Protein AF-A0A972Q9E0-F1 (afdb_monomer_lite)

pLDDT: mean 90.29, std 7.74, range [52.28, 98.62]

Foldseek 3Di:
DALCVQVVQQLLLLVVCVVVVVDDLLDDPLLSRQSSHPLQKQFAFQCQCCCVPNVHNNCVVLQVVDPHPVVSQVVLVVLVHHPVRRRHGLPAFDRMWGAWDQDPVAIGHGAGEHEFEEQALFTDWPQQDQQDQWDFLLRRCLSSVHNPPVSSNCSSNVPDPDVPRRRRDIHGYWYFTWHNSVDQQLIFTETATSVLRCLDQPLLVQLVVVLVVVVVVCVVPVNDDDPVVSVVSSVVSSVVRDVSVQQDFADDPPDPGTDGDDDMDTQDLLSRCSHPLPVVRGRQKYKYKADPVSCVVCVVVCVVSPPQWDWDWDQRPSHGIIIITMHHD

Radius of gyration: 21.57 Å; chains: 1; bounding box: 54×39×64 Å

Structure (mmCIF, N/CA/C/O backbone):
data_AF-A0A972Q9E0-F1
#
_entry.id   AF-A0A972Q9E0-F1
#
loop_
_atom_site.group_PDB
_atom_site.id
_atom_site.type_symbol
_atom_site.label_atom_id
_atom_site.label_alt_id
_atom_site.label_comp_id
_atom_site.label_asym_id
_atom_site.label_entity_id
_atom_site.label_seq_id
_atom_site.pdbx_PDB_ins_code
_atom_site.Cartn_x
_atom_site.Cartn_y
_atom_site.Cartn_z
_atom_site.occupancy
_atom_site.B_iso_or_equiv
_atom_site.auth_seq_id
_atom_site.auth_comp_id
_atom_site.auth_asym_id
_atom_site.auth_atom_id
_atom_site.pdbx_PDB_model_num
ATOM 1 N N . MET A 1 1 ? 6.037 18.703 -10.612 1.00 57.12 1 MET A N 1
ATOM 2 C CA . MET A 1 1 ? 5.614 17.317 -10.907 1.00 57.12 1 MET A CA 1
ATOM 3 C C . MET A 1 1 ? 4.949 16.806 -9.641 1.00 57.12 1 MET A C 1
ATOM 5 O O . MET A 1 1 ? 5.460 17.124 -8.577 1.00 57.12 1 MET A O 1
ATOM 9 N N . SER A 1 2 ? 3.783 16.169 -9.741 1.00 69.94 2 SER A N 1
ATOM 10 C CA . SER A 1 2 ? 2.993 15.768 -8.567 1.00 69.94 2 SER A CA 1
ATOM 11 C C . SER A 1 2 ? 3.654 14.615 -7.806 1.00 69.94 2 SER A C 1
ATOM 13 O O . SER A 1 2 ? 4.201 13.714 -8.446 1.00 69.94 2 SER A O 1
ATOM 15 N N . ASP A 1 3 ? 3.524 14.584 -6.476 1.00 79.69 3 ASP A N 1
ATOM 16 C CA . ASP A 1 3 ? 3.983 13.465 -5.633 1.00 79.69 3 ASP A CA 1
ATOM 17 C C . ASP A 1 3 ? 3.273 12.138 -5.938 1.00 79.69 3 ASP A C 1
ATOM 19 O O . ASP A 1 3 ? 3.742 11.090 -5.514 1.00 79.69 3 ASP A O 1
ATOM 23 N N . ILE A 1 4 ? 2.164 12.177 -6.684 1.00 88.62 4 ILE A N 1
ATOM 24 C CA . ILE A 1 4 ? 1.379 10.999 -7.091 1.00 88.62 4 ILE A CA 1
ATOM 25 C C . ILE A 1 4 ? 1.477 10.701 -8.594 1.00 88.62 4 ILE A C 1
ATOM 27 O O . ILE A 1 4 ? 0.680 9.940 -9.136 1.00 88.62 4 ILE A O 1
ATOM 31 N N . SER A 1 5 ? 2.422 11.325 -9.301 1.00 89.56 5 SER A N 1
ATOM 32 C CA . SER A 1 5 ? 2.591 11.087 -10.743 1.00 89.56 5 SER A CA 1
ATOM 33 C C . SER A 1 5 ? 3.049 9.656 -11.046 1.00 89.56 5 SER A C 1
ATOM 35 O O . SER A 1 5 ? 2.553 9.041 -11.983 1.00 89.56 5 SER A O 1
ATOM 37 N N . ASP A 1 6 ? 3.926 9.082 -10.219 1.00 92.50 6 ASP A N 1
ATOM 38 C CA . ASP A 1 6 ? 4.419 7.708 -10.369 1.00 92.50 6 ASP A CA 1
ATOM 39 C C . ASP A 1 6 ? 3.302 6.658 -10.259 1.00 92.50 6 ASP A C 1
ATOM 41 O O . ASP A 1 6 ? 3.223 5.725 -11.063 1.00 92.50 6 ASP A O 1
ATOM 45 N N . ILE A 1 7 ? 2.394 6.848 -9.306 1.00 94.19 7 ILE A N 1
ATOM 46 C CA . ILE A 1 7 ? 1.265 5.956 -9.090 1.00 94.19 7 ILE A CA 1
ATOM 47 C C . ILE A 1 7 ? 0.169 6.157 -10.146 1.00 94.19 7 ILE A C 1
ATOM 49 O O . ILE A 1 7 ? -0.481 5.194 -10.557 1.00 94.19 7 ILE A O 1
ATOM 53 N N . PHE A 1 8 ? -0.014 7.389 -10.633 1.00 93.44 8 PHE A N 1
ATOM 54 C CA . PHE A 1 8 ? -0.931 7.666 -11.735 1.00 93.44 8 PHE A CA 1
ATOM 55 C C . PHE A 1 8 ? -0.431 7.047 -13.049 1.00 93.44 8 PHE A C 1
ATOM 57 O O . PHE A 1 8 ? -1.214 6.411 -13.755 1.00 93.44 8 PHE A O 1
ATOM 64 N N . GLU A 1 9 ? 0.872 7.148 -13.340 1.00 92.56 9 GLU A N 1
ATOM 65 C CA . GLU A 1 9 ? 1.517 6.448 -14.461 1.00 92.56 9 GLU A CA 1
ATOM 66 C C . GLU A 1 9 ? 1.263 4.933 -14.379 1.00 92.56 9 GLU A C 1
ATOM 68 O O . GLU A 1 9 ? 0.886 4.325 -15.384 1.00 92.56 9 GLU A O 1
ATOM 73 N N . LEU A 1 10 ? 1.400 4.328 -13.188 1.00 95.25 10 LEU A N 1
ATOM 74 C CA . LEU A 1 10 ? 1.073 2.912 -12.983 1.00 95.25 10 LEU A CA 1
ATOM 75 C C . LEU A 1 10 ? -0.396 2.621 -13.321 1.00 95.25 10 LEU A C 1
ATOM 77 O O . LEU A 1 10 ? -0.679 1.677 -14.058 1.00 95.25 10 LEU A O 1
ATOM 81 N N . PHE A 1 11 ? -1.332 3.411 -12.789 1.00 95.50 11 PHE A N 1
ATOM 82 C CA . PHE A 1 11 ? -2.759 3.220 -13.046 1.00 95.50 11 PHE A CA 1
ATOM 83 C C . PHE A 1 11 ? -3.076 3.272 -14.545 1.00 95.50 11 PHE A C 1
ATOM 85 O O . PHE A 1 11 ? -3.721 2.363 -15.066 1.00 95.50 11 PHE A O 1
ATOM 92 N N . VAL A 1 12 ? -2.568 4.280 -15.258 1.00 93.31 12 VAL A N 1
ATOM 93 C CA . VAL A 1 12 ? -2.733 4.401 -16.715 1.00 93.31 12 VAL A CA 1
ATOM 94 C C . VAL A 1 12 ? -2.127 3.197 -17.443 1.00 93.31 12 VAL A C 1
ATOM 96 O O . VAL A 1 12 ? -2.760 2.645 -18.344 1.00 93.31 12 VAL A O 1
ATOM 99 N N . GLY A 1 13 ? -0.940 2.741 -17.031 1.00 94.19 13 GLY A N 1
ATOM 100 C CA . GLY A 1 13 ? -0.310 1.532 -17.566 1.00 94.19 13 GLY A CA 1
ATOM 101 C C . GLY A 1 13 ? -1.196 0.292 -17.413 1.00 94.19 13 GLY A C 1
ATOM 102 O O . GLY A 1 13 ? -1.399 -0.441 -18.378 1.00 94.19 13 GLY A O 1
ATOM 103 N N . ILE A 1 14 ? -1.804 0.102 -16.238 1.00 95.75 14 ILE A N 1
ATOM 104 C CA . ILE A 1 14 ? -2.736 -1.004 -15.975 1.00 95.75 14 ILE A CA 1
ATOM 105 C C . ILE A 1 14 ? -3.935 -0.929 -16.929 1.00 95.75 14 ILE A C 1
ATOM 107 O O . ILE A 1 14 ? -4.261 -1.922 -17.578 1.00 95.75 14 ILE A O 1
ATOM 111 N N . ILE A 1 15 ? -4.570 0.238 -17.067 1.00 95.00 15 ILE A N 1
ATOM 112 C CA . ILE A 1 15 ? -5.714 0.414 -17.979 1.00 95.00 15 ILE A CA 1
ATOM 113 C C . ILE A 1 15 ? -5.327 0.114 -19.431 1.00 95.00 15 ILE A C 1
ATOM 115 O O . ILE A 1 15 ? -6.060 -0.572 -20.144 1.00 95.00 15 ILE A O 1
ATOM 119 N N . ASN A 1 16 ? -4.156 0.567 -19.871 1.00 93.25 16 ASN A N 1
ATOM 120 C CA . ASN A 1 16 ? -3.673 0.292 -21.220 1.00 93.25 16 ASN A CA 1
ATOM 121 C C . ASN A 1 16 ? -3.448 -1.208 -21.460 1.00 93.25 16 ASN A C 1
ATOM 123 O O . ASN A 1 16 ? -3.796 -1.715 -22.526 1.00 93.25 16 ASN A O 1
ATOM 127 N N . ASN A 1 17 ? -2.931 -1.936 -20.470 1.00 94.94 17 ASN A N 1
ATOM 128 C CA . ASN A 1 17 ? -2.751 -3.385 -20.571 1.00 94.94 17 ASN A CA 1
ATOM 129 C C . ASN A 1 17 ? -4.101 -4.122 -20.626 1.00 94.94 17 ASN A C 1
ATOM 131 O O . ASN A 1 17 ? -4.221 -5.118 -21.341 1.00 94.94 17 ASN A O 1
ATOM 135 N N . PHE A 1 18 ? -5.133 -3.623 -19.932 1.00 94.44 18 PHE A N 1
ATOM 136 C CA . PHE A 1 18 ? -6.505 -4.124 -20.083 1.00 94.44 18 PHE A CA 1
ATOM 137 C C . PHE A 1 18 ? -7.049 -3.885 -21.494 1.00 94.44 18 PHE A C 1
ATOM 139 O O . PHE A 1 18 ? -7.596 -4.805 -22.098 1.00 94.44 18 PHE A O 1
ATOM 146 N N . HIS A 1 19 ? -6.854 -2.688 -22.054 1.00 92.50 19 HIS A N 1
ATOM 147 C CA . HIS A 1 19 ? -7.263 -2.379 -23.427 1.00 92.50 19 HIS A CA 1
ATOM 148 C C . HIS A 1 19 ? -6.586 -3.276 -24.470 1.00 92.50 19 HIS A C 1
ATOM 150 O O . HIS A 1 19 ? -7.215 -3.638 -25.462 1.00 92.50 19 HIS A O 1
ATOM 156 N N . ARG A 1 20 ? -5.324 -3.656 -24.242 1.00 94.25 20 ARG A N 1
ATOM 157 C CA . ARG A 1 20 ? -4.577 -4.585 -25.106 1.00 94.25 20 ARG A CA 1
ATOM 158 C C . ARG A 1 20 ? -4.844 -6.065 -24.808 1.00 94.25 20 ARG A C 1
ATOM 160 O O . ARG A 1 20 ? -4.245 -6.916 -25.453 1.00 94.25 20 ARG A O 1
ATOM 167 N N . ALA A 1 21 ? -5.725 -6.375 -23.853 1.00 95.25 21 ALA A N 1
ATOM 168 C CA . ALA A 1 21 ? -6.022 -7.733 -23.392 1.00 95.25 21 ALA A CA 1
ATOM 169 C C . ALA A 1 21 ? -4.790 -8.524 -22.893 1.00 95.25 21 ALA A C 1
ATOM 171 O O . ALA A 1 21 ? -4.785 -9.753 -22.889 1.00 95.25 21 ALA A O 1
ATOM 172 N N . GLU A 1 22 ? -3.747 -7.832 -22.424 1.00 95.62 22 GLU A N 1
ATOM 173 C CA . GLU A 1 22 ? -2.553 -8.450 -21.821 1.00 95.62 22 GLU A CA 1
ATOM 174 C C . GLU A 1 22 ? -2.826 -8.929 -20.383 1.00 95.62 22 GLU A C 1
ATOM 176 O O . GLU A 1 22 ? -2.185 -9.858 -19.867 1.00 95.62 22 GLU A O 1
ATOM 181 N N . ILE A 1 23 ? -3.806 -8.289 -19.738 1.00 96.50 23 ILE A N 1
ATOM 182 C CA . ILE A 1 23 ? -4.323 -8.612 -18.410 1.00 96.50 23 ILE A CA 1
ATOM 183 C C . ILE A 1 23 ? -5.856 -8.596 -18.401 1.00 96.50 23 ILE A C 1
ATOM 185 O O . ILE A 1 23 ? -6.514 -8.003 -19.254 1.00 96.50 23 ILE A O 1
ATOM 189 N N . SER A 1 24 ? -6.413 -9.250 -17.392 1.00 96.69 24 SER A N 1
ATOM 190 C CA . SER A 1 24 ? -7.843 -9.478 -17.168 1.00 96.69 24 SER A CA 1
ATOM 191 C C . SER A 1 24 ? -8.155 -9.385 -15.670 1.00 96.69 24 SER A C 1
ATOM 193 O O . SER A 1 24 ? -7.244 -9.412 -14.847 1.00 96.69 24 SER A O 1
ATOM 195 N N . LEU A 1 25 ? -9.427 -9.250 -15.279 1.00 96.88 25 LEU A N 1
ATOM 196 C CA . LEU A 1 25 ? -9.811 -9.026 -13.871 1.00 96.88 25 LEU A CA 1
ATOM 197 C C . LEU A 1 25 ? -9.382 -10.164 -12.917 1.00 96.88 25 LEU A C 1
ATOM 199 O O . LEU A 1 25 ? -9.203 -9.933 -11.718 1.00 96.88 25 LEU A O 1
ATOM 203 N N . ASP A 1 26 ? -9.195 -11.373 -13.442 1.00 95.94 26 ASP A N 1
ATOM 204 C CA . ASP A 1 26 ? -8.680 -12.567 -12.761 1.00 95.94 26 ASP A CA 1
ATOM 205 C C . ASP A 1 26 ? -7.148 -12.686 -12.778 1.00 95.94 26 ASP A C 1
ATOM 207 O O . ASP A 1 26 ? -6.602 -13.493 -12.025 1.00 95.94 26 ASP A O 1
ATOM 211 N N . SER A 1 27 ? -6.434 -11.868 -13.559 1.00 96.62 27 SER A N 1
ATOM 212 C CA . SER A 1 27 ? -4.965 -11.877 -13.571 1.00 96.62 27 SER A CA 1
ATOM 213 C C . SER A 1 27 ? -4.393 -11.645 -12.158 1.00 96.62 27 SER A C 1
ATOM 215 O O . SER A 1 27 ? -4.998 -10.920 -11.364 1.00 96.62 27 SER A O 1
ATOM 217 N N . PRO A 1 28 ? -3.243 -12.239 -11.791 1.00 96.19 28 PRO A N 1
ATOM 218 C CA . PRO A 1 28 ? -2.578 -11.926 -10.524 1.00 96.19 28 PRO A CA 1
ATOM 219 C C . PRO A 1 28 ? -2.273 -10.428 -10.402 1.00 96.19 28 PRO A C 1
ATOM 221 O O . PRO A 1 28 ? -1.937 -9.793 -11.405 1.00 96.19 28 PRO A O 1
ATOM 224 N N . LEU A 1 29 ? -2.370 -9.860 -9.194 1.00 96.62 29 LEU A N 1
ATOM 225 C CA . LEU A 1 29 ? -2.115 -8.425 -8.988 1.00 96.62 29 LEU A CA 1
ATOM 226 C C . LEU A 1 29 ? -0.673 -8.057 -9.350 1.00 96.62 29 LEU A C 1
ATOM 228 O O . LEU A 1 29 ? -0.432 -7.011 -9.948 1.00 96.62 29 LEU A O 1
ATOM 232 N N . GLU A 1 30 ? 0.266 -8.961 -9.081 1.00 95.25 30 GLU A N 1
ATOM 233 C CA . GLU A 1 30 ? 1.669 -8.844 -9.460 1.00 95.25 30 GLU A CA 1
ATOM 234 C C . GLU A 1 30 ? 1.809 -8.705 -10.975 1.00 95.25 30 GLU A C 1
ATOM 236 O O . GLU A 1 30 ? 2.493 -7.802 -11.445 1.00 95.25 30 GLU A O 1
ATOM 241 N N . LYS A 1 31 ? 1.110 -9.542 -11.755 1.00 95.44 31 LYS A N 1
ATOM 242 C CA . LYS A 1 31 ? 1.129 -9.458 -13.222 1.00 95.44 31 LYS A CA 1
ATOM 243 C C . LYS A 1 31 ? 0.598 -8.103 -13.700 1.00 95.44 31 LYS A C 1
ATOM 245 O O . LYS A 1 31 ? 1.185 -7.510 -14.602 1.00 95.44 31 LYS A O 1
ATOM 250 N N . MET A 1 32 ? -0.486 -7.609 -13.093 1.00 96.56 32 MET A N 1
ATOM 251 C CA . MET A 1 32 ? -1.063 -6.304 -13.437 1.00 96.56 32 MET A CA 1
ATOM 252 C C . MET A 1 32 ? -0.064 -5.171 -13.203 1.00 96.56 32 MET A C 1
ATOM 254 O O . MET A 1 32 ? 0.123 -4.337 -14.084 1.00 96.56 32 MET A O 1
ATOM 258 N N . ILE A 1 33 ? 0.596 -5.158 -12.043 1.00 95.75 33 ILE A N 1
ATOM 259 C CA . ILE A 1 33 ? 1.521 -4.082 -11.687 1.00 95.75 33 ILE A CA 1
ATOM 260 C C . ILE A 1 33 ? 2.830 -4.185 -12.472 1.00 95.75 33 ILE A C 1
ATOM 262 O O . ILE A 1 33 ? 3.265 -3.198 -13.066 1.00 95.75 33 ILE A O 1
ATOM 266 N N . LEU A 1 34 ? 3.461 -5.361 -12.502 1.00 94.12 34 LEU A N 1
ATOM 267 C CA . LEU A 1 34 ? 4.761 -5.550 -13.148 1.00 94.12 34 LEU A CA 1
ATOM 268 C C . LEU A 1 34 ? 4.677 -5.303 -14.657 1.00 94.12 34 LEU A C 1
ATOM 270 O O . LEU A 1 34 ? 5.549 -4.634 -15.204 1.00 94.12 34 LEU A O 1
ATOM 274 N N . GLY A 1 35 ? 3.601 -5.753 -15.313 1.00 92.25 35 GLY A N 1
ATOM 275 C CA . GLY A 1 35 ? 3.381 -5.501 -16.739 1.00 92.25 35 GLY A CA 1
ATOM 276 C C . GLY A 1 35 ? 3.082 -4.035 -17.074 1.00 92.25 35 GLY A C 1
ATOM 277 O O . GLY A 1 35 ? 3.258 -3.620 -18.215 1.00 92.25 35 GLY A O 1
ATOM 278 N N . ALA A 1 36 ? 2.613 -3.243 -16.108 1.00 92.88 36 ALA A N 1
ATOM 279 C CA . ALA A 1 36 ? 2.321 -1.819 -16.285 1.00 92.88 36 ALA A CA 1
ATOM 280 C C . ALA A 1 36 ? 3.492 -0.903 -15.886 1.00 92.88 36 ALA A C 1
ATOM 282 O O . ALA A 1 36 ? 3.485 0.291 -16.186 1.00 92.88 36 ALA A O 1
ATOM 283 N N . SER A 1 37 ? 4.496 -1.441 -15.194 1.00 85.94 37 SER A N 1
ATOM 284 C CA . SER A 1 37 ? 5.578 -0.655 -14.608 1.00 85.94 37 SER A CA 1
ATOM 285 C C . SER A 1 37 ? 6.675 -0.338 -15.626 1.00 85.94 37 SER A C 1
ATOM 287 O O . SER A 1 37 ? 7.241 -1.225 -16.257 1.00 85.94 37 SER A O 1
ATOM 289 N N . THR A 1 38 ? 7.063 0.933 -15.734 1.00 73.00 38 THR A N 1
ATOM 290 C CA . THR A 1 38 ? 8.058 1.426 -16.712 1.00 73.00 38 THR A CA 1
ATOM 291 C C . THR A 1 38 ? 9.520 1.286 -16.249 1.00 73.00 38 THR A C 1
ATOM 293 O O . THR A 1 38 ? 10.369 2.103 -16.595 1.00 73.00 38 THR A O 1
ATOM 296 N N . GLY A 1 39 ? 9.834 0.287 -15.415 1.00 69.56 39 GLY A N 1
ATOM 297 C CA . GLY A 1 39 ? 11.182 0.102 -14.843 1.00 69.56 39 GLY A CA 1
ATOM 298 C C . GLY A 1 39 ? 11.556 1.094 -13.729 1.00 69.56 39 GLY A C 1
ATOM 299 O O . GLY A 1 39 ? 12.694 1.120 -13.272 1.00 69.56 39 GLY A O 1
ATOM 300 N N . LYS A 1 40 ? 10.601 1.901 -13.253 1.00 83.25 40 LYS A N 1
ATOM 301 C CA . LYS A 1 40 ? 10.782 2.873 -12.156 1.00 83.25 40 LYS A CA 1
ATOM 302 C C . LYS A 1 40 ? 10.408 2.312 -10.776 1.00 83.25 40 LYS A C 1
ATOM 304 O O . LYS A 1 40 ? 10.110 3.085 -9.868 1.00 83.25 40 LYS A O 1
ATOM 309 N N . ILE A 1 41 ? 10.375 0.988 -10.633 1.00 92.38 41 ILE A N 1
ATOM 310 C CA . ILE A 1 41 ? 9.917 0.311 -9.416 1.00 92.38 41 ILE A CA 1
ATOM 311 C C . ILE A 1 41 ? 11.005 -0.570 -8.809 1.00 92.38 41 ILE A C 1
ATOM 313 O O . ILE A 1 41 ? 11.807 -1.187 -9.507 1.00 92.38 41 ILE A O 1
ATOM 317 N N . VAL A 1 42 ? 10.958 -0.675 -7.492 1.00 93.25 42 VAL A N 1
ATOM 318 C CA . VAL A 1 42 ? 11.707 -1.605 -6.662 1.00 93.25 42 VAL A CA 1
ATOM 319 C C . VAL A 1 42 ? 10.723 -2.657 -6.167 1.00 93.25 42 VAL A C 1
ATOM 321 O O . VAL A 1 42 ? 9.898 -2.371 -5.302 1.00 93.25 42 VAL A O 1
ATOM 324 N N . TYR A 1 43 ? 10.774 -3.863 -6.739 1.00 93.75 43 TYR A N 1
ATOM 325 C CA . TYR A 1 43 ? 9.864 -4.954 -6.378 1.00 93.75 43 TYR A CA 1
ATOM 326 C C . TYR A 1 43 ? 10.438 -5.797 -5.230 1.00 93.75 43 TYR A C 1
ATOM 328 O O . TYR A 1 43 ? 11.495 -6.428 -5.350 1.00 93.75 43 TYR A O 1
ATOM 336 N N . LEU A 1 44 ? 9.738 -5.804 -4.097 1.00 93.19 44 LEU A N 1
ATOM 337 C CA . LEU A 1 44 ? 10.232 -6.312 -2.819 1.00 93.19 44 LEU A CA 1
ATOM 338 C C . LEU A 1 44 ? 9.568 -7.608 -2.368 1.00 93.19 44 LEU A C 1
ATOM 340 O O . LEU A 1 44 ? 10.184 -8.313 -1.570 1.00 93.19 44 LEU A O 1
ATOM 344 N N . ASP A 1 45 ? 8.377 -7.943 -2.857 1.00 90.69 45 ASP A N 1
ATOM 345 C CA . ASP A 1 45 ? 7.660 -9.154 -2.447 1.00 90.69 45 ASP A CA 1
ATOM 346 C C . ASP A 1 45 ? 8.296 -10.435 -3.032 1.00 90.69 45 ASP A C 1
ATOM 348 O O . ASP A 1 45 ? 9.406 -10.817 -2.647 1.00 90.69 45 ASP A O 1
ATOM 352 N N . ASN A 1 46 ? 7.641 -11.129 -3.966 1.00 93.94 46 ASN A N 1
ATOM 353 C CA . ASN A 1 46 ? 8.063 -12.443 -4.434 1.00 93.94 46 ASN A CA 1
ATOM 354 C C . ASN A 1 46 ? 8.914 -12.362 -5.710 1.00 93.94 46 ASN A C 1
ATOM 356 O O . ASN A 1 46 ? 8.483 -12.741 -6.802 1.00 93.94 46 ASN A O 1
ATOM 360 N N . ARG A 1 47 ? 10.162 -11.888 -5.582 1.00 93.94 47 ARG A N 1
ATOM 361 C CA . ARG A 1 47 ? 11.095 -11.719 -6.722 1.00 93.94 47 ARG A CA 1
ATOM 362 C C . ARG A 1 47 ? 11.350 -13.012 -7.503 1.00 93.94 47 ARG A C 1
ATOM 364 O O . ARG A 1 47 ? 11.688 -12.963 -8.684 1.00 93.94 47 ARG A O 1
ATOM 371 N N . ARG A 1 48 ? 11.177 -14.169 -6.857 1.00 93.94 48 ARG A N 1
ATOM 372 C CA . ARG A 1 48 ? 11.265 -15.485 -7.502 1.00 93.94 48 ARG A CA 1
ATOM 373 C C . ARG A 1 48 ? 10.161 -15.682 -8.529 1.00 93.94 48 ARG A C 1
ATOM 375 O O . ARG A 1 48 ? 10.451 -16.008 -9.675 1.00 93.94 48 ARG A O 1
ATOM 382 N N . ASP A 1 49 ? 8.917 -15.465 -8.113 1.00 93.88 49 ASP A N 1
ATOM 383 C CA . ASP A 1 49 ? 7.756 -15.607 -8.987 1.00 93.88 49 ASP A CA 1
ATOM 384 C C . ASP A 1 49 ? 7.722 -14.498 -10.036 1.00 93.88 49 ASP A C 1
ATOM 386 O O . ASP A 1 49 ? 7.370 -14.774 -11.176 1.00 93.88 49 ASP A O 1
ATOM 390 N N . ALA A 1 50 ? 8.169 -13.284 -9.705 1.00 92.75 50 ALA A N 1
ATOM 391 C CA . ALA A 1 50 ? 8.326 -12.226 -10.700 1.00 92.75 50 ALA A CA 1
ATOM 392 C C . ALA A 1 50 ? 9.203 -12.666 -11.876 1.00 92.75 50 ALA A C 1
ATOM 394 O O . ALA A 1 50 ? 8.761 -12.589 -13.022 1.00 92.75 50 ALA A O 1
ATOM 395 N N . LYS A 1 51 ? 10.385 -13.229 -11.600 1.00 93.44 51 LYS A N 1
ATOM 396 C CA . LYS A 1 51 ? 11.268 -13.744 -12.650 1.00 93.44 51 LYS A CA 1
ATOM 397 C C . LYS A 1 51 ? 10.697 -14.982 -13.341 1.00 93.44 51 LYS A C 1
ATOM 399 O O . LYS A 1 51 ? 10.720 -15.056 -14.563 1.00 93.44 51 LYS A O 1
ATOM 404 N N . GLY A 1 52 ? 10.228 -15.959 -12.567 1.00 93.06 52 GLY A N 1
ATOM 405 C CA . GLY A 1 52 ? 9.860 -17.277 -13.090 1.00 93.06 52 GLY A CA 1
ATOM 406 C C . GLY A 1 52 ? 8.480 -17.355 -13.745 1.00 93.06 52 GLY A C 1
ATOM 407 O O . GLY A 1 52 ? 8.308 -18.117 -14.687 1.00 93.06 52 GLY A O 1
ATOM 408 N N . LYS A 1 53 ? 7.493 -16.600 -13.249 1.00 93.81 53 LYS A N 1
ATOM 409 C CA . LYS A 1 53 ? 6.089 -16.664 -13.698 1.00 93.81 53 LYS A CA 1
ATOM 410 C C . LYS A 1 53 ? 5.659 -15.460 -14.526 1.00 93.81 53 LYS A C 1
ATOM 412 O O . LYS A 1 53 ? 4.745 -15.591 -15.333 1.00 93.81 53 LYS A O 1
ATOM 417 N N . TYR A 1 54 ? 6.266 -14.298 -14.294 1.00 90.69 54 TYR A N 1
ATOM 418 C CA . TYR A 1 54 ? 5.861 -13.037 -14.928 1.00 90.69 54 TYR A CA 1
ATOM 419 C C . TYR A 1 54 ? 6.952 -12.438 -15.821 1.00 90.69 54 TYR A C 1
ATOM 421 O O . TYR A 1 54 ? 6.811 -11.301 -16.257 1.00 90.69 54 TYR A O 1
ATOM 429 N N . GLU A 1 55 ? 8.037 -13.185 -16.067 1.00 89.94 55 GLU A N 1
ATOM 430 C CA . GLU A 1 55 ? 9.172 -12.788 -16.917 1.00 89.94 55 GLU A CA 1
ATOM 431 C C . GLU A 1 55 ? 9.804 -11.435 -16.528 1.00 89.94 55 GLU A C 1
ATOM 433 O O . GLU A 1 55 ? 10.477 -10.768 -17.317 1.00 89.94 55 GLU A O 1
ATOM 438 N N . PHE A 1 56 ? 9.625 -11.038 -15.268 1.00 91.25 56 PHE A N 1
ATOM 439 C CA . PHE A 1 56 ? 10.136 -9.801 -14.705 1.00 91.25 56 PHE A CA 1
ATOM 440 C C . PHE A 1 56 ? 11.373 -10.090 -13.857 1.00 91.25 56 PHE A C 1
ATOM 442 O O . PHE A 1 56 ? 11.292 -10.421 -12.671 1.00 91.25 56 PHE A O 1
ATOM 449 N N . ASP A 1 57 ? 12.550 -9.965 -14.467 1.00 92.12 57 ASP A N 1
ATOM 450 C CA . ASP A 1 57 ? 13.813 -10.058 -13.740 1.00 92.12 57 ASP A CA 1
ATOM 451 C C . ASP A 1 57 ? 14.200 -8.694 -13.152 1.00 92.12 57 ASP A C 1
ATOM 453 O O . ASP A 1 57 ? 14.828 -7.864 -13.813 1.00 92.12 57 ASP A O 1
ATOM 457 N N . PHE A 1 58 ? 13.830 -8.493 -11.886 1.00 91.50 58 PHE A N 1
ATOM 458 C CA . PHE A 1 58 ? 14.122 -7.282 -11.116 1.00 91.50 58 PHE A CA 1
ATOM 459 C C . PHE A 1 58 ? 15.619 -6.916 -11.088 1.00 91.50 58 PHE A C 1
ATOM 461 O O . PHE A 1 58 ? 15.968 -5.738 -11.125 1.00 91.50 58 PHE A O 1
ATOM 468 N N . TRP A 1 59 ? 16.519 -7.905 -11.044 1.00 92.62 59 TRP A N 1
ATOM 469 C CA . TRP A 1 59 ? 17.962 -7.660 -10.907 1.00 92.62 59 TRP A CA 1
ATOM 470 C C . TRP A 1 59 ? 18.671 -7.460 -12.242 1.00 92.62 59 TRP A C 1
ATOM 472 O O . TRP A 1 59 ? 19.829 -7.038 -12.261 1.00 92.62 59 TRP A O 1
ATOM 482 N N . ARG A 1 60 ? 17.992 -7.735 -13.359 1.00 91.62 60 ARG A N 1
ATOM 483 C CA . ARG A 1 60 ? 18.569 -7.698 -14.707 1.00 91.62 60 ARG A CA 1
ATOM 484 C C . ARG A 1 60 ? 19.296 -6.393 -15.003 1.00 91.62 60 ARG A C 1
ATOM 486 O O . ARG A 1 60 ? 20.404 -6.424 -15.530 1.00 91.62 60 ARG A O 1
ATOM 493 N N . ASP A 1 61 ? 18.693 -5.262 -14.660 1.00 88.75 61 ASP A N 1
ATOM 494 C CA . ASP A 1 61 ? 19.263 -3.953 -14.985 1.00 88.75 61 ASP A CA 1
ATOM 495 C C . ASP A 1 61 ? 20.439 -3.587 -14.075 1.00 88.75 61 ASP A C 1
ATOM 497 O O . ASP A 1 61 ? 21.322 -2.846 -14.495 1.00 88.75 61 ASP A O 1
ATOM 501 N N . ILE A 1 62 ? 20.508 -4.152 -12.865 1.00 90.50 62 ILE A N 1
ATOM 502 C CA . ILE A 1 62 ? 21.704 -4.062 -12.022 1.00 90.50 62 ILE A CA 1
ATOM 503 C C . ILE A 1 62 ? 22.815 -4.924 -12.621 1.00 90.50 62 ILE A C 1
ATOM 505 O O . ILE A 1 62 ? 23.919 -4.430 -12.817 1.00 90.50 62 ILE A O 1
ATOM 509 N N . PHE A 1 63 ? 22.534 -6.181 -12.973 1.00 94.00 63 PHE A N 1
ATOM 510 C CA . PHE A 1 63 ? 23.548 -7.093 -13.514 1.00 94.00 63 PHE A CA 1
ATOM 511 C C . PHE A 1 63 ? 24.157 -6.616 -14.832 1.00 94.00 63 PHE A C 1
ATOM 513 O O . PHE A 1 63 ? 25.349 -6.802 -15.045 1.00 94.00 63 PHE A O 1
ATOM 520 N N . LYS A 1 64 ? 23.380 -5.937 -15.683 1.00 93.31 64 LYS A N 1
ATOM 521 C CA . LYS A 1 64 ? 23.873 -5.344 -16.937 1.00 93.31 64 LYS A CA 1
ATOM 522 C C . LYS A 1 64 ? 24.920 -4.238 -16.753 1.00 93.31 64 LYS A C 1
ATOM 524 O O . LYS A 1 64 ? 25.571 -3.883 -17.729 1.00 93.31 64 LYS A O 1
ATOM 529 N N . LYS A 1 65 ? 25.067 -3.670 -15.550 1.00 92.81 65 LYS A N 1
ATOM 530 C CA . LYS A 1 65 ? 26.038 -2.595 -15.269 1.00 92.81 65 LYS A CA 1
ATOM 531 C C . LYS A 1 65 ? 27.454 -3.105 -15.016 1.00 92.81 65 LYS A C 1
ATOM 533 O O . LYS A 1 65 ? 28.378 -2.302 -14.991 1.00 92.81 65 LYS A O 1
ATOM 538 N N . PHE A 1 66 ? 27.617 -4.407 -14.809 1.00 95.50 66 PHE A N 1
ATOM 539 C CA . PHE A 1 66 ? 28.888 -5.023 -14.443 1.00 95.50 66 PHE A CA 1
ATOM 540 C C . PHE A 1 66 ? 29.390 -5.918 -15.570 1.00 95.50 66 PHE A C 1
ATOM 542 O O . PHE A 1 66 ? 28.601 -6.426 -16.370 1.00 95.50 66 PHE A O 1
ATOM 549 N N . ALA A 1 67 ? 30.704 -6.138 -15.626 1.00 94.31 67 ALA A N 1
ATOM 550 C CA . ALA A 1 67 ? 31.303 -6.945 -16.684 1.00 94.31 67 ALA A CA 1
ATOM 551 C C . ALA A 1 67 ? 30.898 -8.423 -16.573 1.00 94.31 67 ALA A C 1
ATOM 553 O O . ALA A 1 67 ? 30.835 -9.138 -17.573 1.00 94.31 67 ALA A O 1
ATOM 554 N N . ASN A 1 68 ? 30.632 -8.895 -15.352 1.00 94.75 68 ASN A N 1
ATOM 555 C CA . ASN A 1 68 ? 30.195 -10.259 -15.093 1.00 94.75 68 ASN A CA 1
ATOM 556 C C . ASN A 1 68 ? 29.339 -10.369 -13.819 1.00 94.75 68 ASN A C 1
ATOM 558 O O . ASN A 1 68 ? 29.264 -9.461 -12.991 1.00 94.75 68 ASN A O 1
ATOM 562 N N . TYR A 1 69 ? 28.701 -11.530 -13.661 1.00 93.19 69 TYR A N 1
ATOM 563 C CA . TYR A 1 69 ? 27.807 -11.822 -12.540 1.00 93.19 69 TYR A CA 1
ATOM 564 C C . TYR A 1 69 ? 28.511 -11.782 -11.173 1.00 93.19 69 TYR A C 1
ATOM 566 O O . TYR A 1 69 ? 27.917 -11.314 -10.205 1.00 93.19 69 TYR A O 1
ATOM 574 N N . SER A 1 70 ? 29.773 -12.223 -11.085 1.00 94.94 70 SER A N 1
ATOM 575 C CA . SER A 1 70 ? 30.523 -12.230 -9.818 1.00 94.94 70 SER A CA 1
ATOM 576 C C . SER A 1 70 ? 30.754 -10.815 -9.298 1.00 94.94 70 SER A C 1
ATOM 578 O O . SER A 1 70 ? 30.513 -10.545 -8.126 1.00 94.94 70 SER A O 1
ATOM 580 N N . GLU A 1 71 ? 31.149 -9.899 -10.181 1.00 96.06 71 GLU A N 1
ATOM 581 C CA . GLU A 1 71 ? 31.362 -8.491 -9.844 1.00 96.06 71 GLU A CA 1
ATOM 582 C C . GLU A 1 71 ? 30.070 -7.839 -9.327 1.00 96.06 71 GLU A C 1
ATOM 584 O O . GLU A 1 71 ? 30.067 -7.175 -8.288 1.00 96.06 71 GLU A O 1
ATOM 589 N N . ALA A 1 72 ? 28.943 -8.106 -9.993 1.00 94.62 72 ALA A N 1
ATOM 590 C CA . ALA A 1 72 ? 27.649 -7.607 -9.547 1.00 94.62 72 ALA A CA 1
ATOM 591 C C . ALA A 1 72 ? 27.237 -8.184 -8.182 1.00 94.62 72 ALA A C 1
ATOM 593 O O . ALA A 1 72 ? 26.693 -7.463 -7.342 1.00 94.62 72 ALA A O 1
ATOM 594 N N . LEU A 1 73 ? 27.502 -9.473 -7.937 1.00 94.88 73 LEU A N 1
ATOM 595 C CA . LEU A 1 73 ? 27.246 -10.097 -6.640 1.00 94.88 73 LEU A CA 1
ATOM 596 C C . LEU A 1 73 ? 28.103 -9.492 -5.531 1.00 94.88 73 LEU A C 1
ATOM 598 O O . LEU A 1 73 ? 27.590 -9.259 -4.439 1.00 94.88 73 LEU A O 1
ATOM 602 N N . ASP A 1 74 ? 29.382 -9.236 -5.781 1.00 95.50 74 ASP A N 1
ATOM 603 C CA . ASP A 1 74 ? 30.267 -8.648 -4.777 1.00 95.50 74 ASP A CA 1
ATOM 604 C C . ASP A 1 74 ? 29.881 -7.196 -4.479 1.00 95.50 74 ASP A C 1
ATOM 606 O O . ASP A 1 74 ? 29.834 -6.792 -3.311 1.00 95.50 74 ASP A O 1
ATOM 610 N N . TRP A 1 75 ? 29.453 -6.445 -5.499 1.00 94.31 75 TRP A N 1
ATOM 611 C CA . TRP A 1 75 ? 28.846 -5.133 -5.300 1.00 94.31 75 TRP A CA 1
ATOM 612 C C . TRP A 1 75 ? 27.566 -5.216 -4.453 1.00 94.31 75 TRP A C 1
ATOM 614 O O . TRP A 1 75 ? 27.444 -4.489 -3.467 1.00 94.31 75 TRP A O 1
ATOM 624 N N . LEU A 1 76 ? 26.640 -6.135 -4.748 1.00 93.25 76 LEU A N 1
ATOM 625 C CA . LEU A 1 76 ? 25.413 -6.325 -3.959 1.00 93.25 76 LEU A CA 1
ATOM 626 C C . LEU A 1 76 ? 25.711 -6.737 -2.510 1.00 93.25 76 LEU A C 1
ATOM 628 O O . LEU A 1 76 ? 25.119 -6.183 -1.578 1.00 93.25 76 LEU A O 1
ATOM 632 N N . LYS A 1 77 ? 26.678 -7.637 -2.294 1.00 94.06 77 LYS A N 1
ATOM 633 C CA . LYS A 1 77 ? 27.143 -8.022 -0.953 1.00 94.06 77 LYS A CA 1
ATOM 634 C C . LYS A 1 77 ? 27.703 -6.825 -0.191 1.00 94.06 77 LYS A C 1
ATOM 636 O O . LYS A 1 77 ? 27.398 -6.690 0.991 1.00 94.06 77 LYS A O 1
ATOM 641 N N . SER A 1 78 ? 28.440 -5.928 -0.854 1.00 91.62 78 SER A N 1
ATOM 642 C CA . SER A 1 78 ? 28.930 -4.682 -0.237 1.00 91.62 78 SER A CA 1
ATOM 643 C C . SER A 1 78 ? 27.789 -3.759 0.220 1.00 91.62 78 SER A C 1
ATOM 645 O O . SER A 1 78 ? 27.950 -2.987 1.163 1.00 91.62 78 SER A O 1
ATOM 647 N N . LYS A 1 79 ? 26.600 -3.881 -0.389 1.00 90.62 79 LYS A N 1
ATOM 648 C CA . LYS A 1 79 ? 25.354 -3.215 0.033 1.00 90.62 79 LYS A CA 1
ATOM 649 C C . LYS A 1 79 ? 24.547 -4.030 1.056 1.00 90.62 79 LYS A C 1
ATOM 651 O O . LYS A 1 79 ? 23.429 -3.662 1.410 1.00 90.62 79 LYS A O 1
ATOM 656 N N . GLY A 1 80 ? 25.091 -5.145 1.543 1.00 90.06 80 GLY A N 1
ATOM 657 C CA . GLY A 1 80 ? 24.441 -6.056 2.485 1.00 90.06 80 GLY A CA 1
ATOM 658 C C . GLY A 1 80 ? 23.376 -6.964 1.857 1.00 90.06 80 GLY A C 1
ATOM 659 O O . GLY A 1 80 ? 22.606 -7.591 2.587 1.00 90.06 80 GLY A O 1
ATOM 660 N N . ILE A 1 81 ? 23.306 -7.047 0.528 1.00 91.88 81 ILE A N 1
ATOM 661 C CA . ILE A 1 81 ? 22.346 -7.882 -0.199 1.00 91.88 81 ILE A CA 1
ATOM 662 C C . ILE A 1 81 ? 23.047 -9.188 -0.576 1.00 91.88 81 ILE A C 1
ATOM 664 O O . ILE A 1 81 ? 23.875 -9.240 -1.480 1.00 91.88 81 ILE A O 1
ATOM 668 N N . SER A 1 82 ? 22.730 -10.260 0.149 1.00 91.69 82 SER A N 1
ATOM 669 C CA . SER A 1 82 ? 23.292 -11.587 -0.136 1.00 91.69 82 SER A CA 1
ATOM 670 C C . SER A 1 82 ? 22.607 -12.253 -1.332 1.00 91.69 82 SER A C 1
ATOM 672 O O . SER A 1 82 ? 21.435 -11.999 -1.605 1.00 91.69 82 SER A O 1
ATOM 674 N N . GLU A 1 83 ? 23.294 -13.190 -1.986 1.00 91.94 83 GLU A N 1
ATOM 675 C CA . GLU A 1 83 ? 22.748 -13.934 -3.131 1.00 91.94 83 GLU A CA 1
ATOM 676 C C . GLU A 1 83 ? 21.426 -14.657 -2.809 1.00 91.94 83 GLU A C 1
ATOM 678 O O . GLU A 1 83 ? 20.484 -14.647 -3.601 1.00 91.94 83 GLU A O 1
ATOM 683 N N . LYS A 1 84 ? 21.297 -15.189 -1.587 1.00 91.00 84 LYS A N 1
ATOM 684 C CA . LYS A 1 84 ? 20.070 -15.846 -1.104 1.00 91.00 84 LYS A CA 1
ATOM 685 C C . LYS A 1 84 ? 18.852 -14.912 -1.065 1.00 91.00 84 LYS A C 1
ATOM 687 O O . LYS A 1 84 ? 17.724 -15.396 -1.051 1.00 91.00 84 LYS A O 1
ATOM 692 N N . MET A 1 85 ? 19.060 -13.593 -1.031 1.00 90.75 85 MET A N 1
ATOM 693 C CA . MET A 1 85 ? 17.989 -12.589 -0.982 1.00 90.75 85 MET A CA 1
ATOM 694 C C . MET A 1 85 ? 17.488 -12.174 -2.372 1.00 90.75 85 MET A C 1
ATOM 696 O O . MET A 1 85 ? 16.414 -11.575 -2.470 1.00 90.75 85 MET A O 1
ATOM 700 N N . LEU A 1 86 ? 18.226 -12.476 -3.449 1.00 91.25 86 LEU A N 1
ATOM 701 C CA . LEU A 1 86 ? 17.907 -11.962 -4.785 1.00 91.25 86 LEU A CA 1
ATOM 702 C C . LEU A 1 86 ? 16.544 -12.466 -5.268 1.00 91.25 86 LEU A C 1
ATOM 704 O O . LEU A 1 86 ? 15.674 -11.663 -5.595 1.00 91.25 86 LEU A O 1
ATOM 708 N N . TYR A 1 87 ? 16.309 -13.774 -5.211 1.00 93.00 87 TYR A N 1
ATOM 709 C CA . TYR A 1 87 ? 15.053 -14.400 -5.643 1.00 93.00 87 TYR A CA 1
ATOM 710 C C . TYR A 1 87 ? 14.317 -15.048 -4.466 1.00 93.00 87 TYR A C 1
ATOM 712 O O . TYR A 1 87 ? 13.892 -16.207 -4.509 1.00 93.00 87 TYR A O 1
ATOM 720 N N . SER A 1 88 ? 14.186 -14.289 -3.378 1.00 90.81 88 SER A N 1
ATOM 721 C CA . SER A 1 88 ? 13.394 -14.659 -2.207 1.00 90.81 88 SER A CA 1
ATOM 722 C C . SER A 1 88 ? 12.053 -13.925 -2.186 1.00 90.81 88 SER A C 1
ATOM 724 O O . SER A 1 88 ? 11.850 -12.948 -2.908 1.00 90.81 88 SER A O 1
ATOM 726 N N . LYS A 1 89 ? 11.153 -14.410 -1.331 1.00 90.88 89 LYS A N 1
ATOM 727 C CA . LYS A 1 89 ? 9.994 -13.648 -0.874 1.00 90.88 89 LYS A CA 1
ATOM 728 C C . LYS A 1 89 ? 10.415 -12.835 0.351 1.00 90.88 89 LYS A C 1
ATOM 730 O O . LYS A 1 89 ? 11.194 -13.358 1.152 1.00 90.88 89 LYS A O 1
ATOM 735 N N . SER A 1 90 ? 10.008 -11.570 0.462 1.00 86.44 90 SER A N 1
ATOM 736 C CA . SER A 1 90 ? 10.334 -10.764 1.650 1.00 86.44 90 SER A CA 1
ATOM 737 C C . SER A 1 90 ? 9.313 -10.920 2.773 1.00 86.44 90 SER A C 1
ATOM 739 O O . SER A 1 90 ? 9.719 -10.912 3.932 1.00 86.44 90 SER A O 1
ATOM 741 N N . ASP A 1 91 ? 8.024 -11.053 2.437 1.00 85.25 91 ASP A N 1
ATOM 742 C CA . ASP A 1 91 ? 6.907 -10.928 3.385 1.00 85.25 91 ASP A CA 1
ATOM 743 C C . ASP A 1 91 ? 6.978 -9.618 4.214 1.00 85.25 91 ASP A C 1
ATOM 745 O O . ASP A 1 91 ? 6.550 -9.568 5.369 1.00 85.25 91 ASP A O 1
ATOM 749 N N . GLN A 1 92 ? 7.556 -8.557 3.633 1.00 90.38 92 GLN A N 1
ATOM 750 C CA . GLN A 1 92 ? 7.764 -7.247 4.257 1.00 90.38 92 GLN A CA 1
ATOM 751 C C . GLN A 1 92 ? 6.934 -6.167 3.567 1.00 90.38 92 GLN A C 1
ATOM 753 O O . GLN A 1 92 ? 6.720 -6.222 2.362 1.00 90.38 92 GLN A O 1
ATOM 758 N N . PHE A 1 93 ? 6.520 -5.153 4.328 1.00 92.38 93 PHE A N 1
ATOM 759 C CA . PHE A 1 93 ? 5.884 -3.964 3.763 1.00 92.38 93 PHE A CA 1
ATOM 760 C C . PHE A 1 93 ? 6.946 -2.978 3.242 1.00 92.38 93 PHE A C 1
ATOM 762 O O . PHE A 1 93 ? 7.943 -2.769 3.933 1.00 92.38 93 PHE A O 1
ATOM 769 N N . PRO A 1 94 ? 6.720 -2.264 2.128 1.00 96.12 94 PRO A N 1
ATOM 770 C CA . PRO A 1 94 ? 5.686 -2.509 1.126 1.00 96.12 94 PRO A CA 1
ATOM 771 C C . PRO A 1 94 ? 6.131 -3.585 0.124 1.00 96.12 94 PRO A C 1
ATOM 773 O O . PRO A 1 94 ? 7.322 -3.881 0.002 1.00 96.12 94 PRO A O 1
ATOM 776 N N . ASP A 1 95 ? 5.190 -4.079 -0.676 1.00 96.06 95 ASP A N 1
ATOM 777 C CA . ASP A 1 95 ? 5.508 -4.962 -1.802 1.00 96.06 95 ASP A CA 1
ATOM 778 C C . ASP A 1 95 ? 6.332 -4.256 -2.893 1.00 96.06 95 ASP A C 1
ATOM 780 O O . ASP A 1 95 ? 7.150 -4.890 -3.568 1.00 96.06 95 ASP A O 1
ATOM 784 N N . ILE A 1 96 ? 6.108 -2.950 -3.093 1.00 95.88 96 ILE A N 1
ATOM 785 C CA . ILE A 1 96 ? 6.765 -2.125 -4.114 1.00 95.88 96 ILE A CA 1
ATOM 786 C C . ILE A 1 96 ? 7.142 -0.751 -3.554 1.00 95.88 96 ILE A C 1
ATOM 788 O O . ILE A 1 96 ? 6.360 -0.112 -2.851 1.00 95.88 96 ILE A O 1
ATOM 792 N N . VAL A 1 97 ? 8.321 -0.261 -3.940 1.00 96.38 97 VAL A N 1
ATOM 793 C CA . VAL A 1 97 ? 8.736 1.139 -3.766 1.00 96.38 97 VAL A CA 1
ATOM 794 C C . VAL A 1 97 ? 8.985 1.752 -5.137 1.00 96.38 97 VAL A C 1
ATOM 796 O O . VAL A 1 97 ? 9.706 1.182 -5.950 1.00 96.38 97 VAL A O 1
ATOM 799 N N . PHE A 1 98 ? 8.392 2.901 -5.427 1.00 95.00 98 PHE A N 1
ATOM 800 C CA . PHE A 1 98 ? 8.704 3.654 -6.638 1.00 95.00 98 PHE A CA 1
ATOM 801 C C . PHE A 1 98 ? 9.997 4.444 -6.449 1.00 95.00 98 PHE A C 1
ATOM 803 O O . PHE A 1 98 ? 10.362 4.799 -5.330 1.00 95.00 98 PHE A O 1
ATOM 810 N N . LYS A 1 99 ? 10.694 4.735 -7.548 1.00 92.44 99 LYS A N 1
ATOM 811 C CA . LYS A 1 99 ? 11.909 5.550 -7.505 1.00 92.44 99 LYS A CA 1
ATOM 812 C C . LYS A 1 99 ? 11.581 7.001 -7.146 1.00 92.44 99 LYS A C 1
ATOM 814 O O . LYS A 1 99 ? 10.804 7.652 -7.852 1.00 92.44 99 LYS A O 1
ATOM 819 N N . ALA A 1 100 ? 12.220 7.526 -6.103 1.00 91.50 100 ALA A N 1
ATOM 820 C CA . ALA A 1 100 ? 12.132 8.944 -5.770 1.00 91.50 100 ALA A CA 1
ATOM 821 C C . ALA A 1 100 ? 12.925 9.806 -6.773 1.00 91.50 100 ALA A C 1
ATOM 823 O O . ALA A 1 100 ? 13.918 9.380 -7.368 1.00 91.50 100 ALA A O 1
ATOM 824 N N . LYS A 1 101 ? 12.492 11.054 -6.971 1.00 88.50 101 LYS A N 1
ATOM 825 C CA . LYS A 1 101 ? 13.173 12.037 -7.827 1.00 88.50 101 LYS A CA 1
ATOM 826 C C . LYS A 1 101 ? 13.648 13.211 -6.985 1.00 88.50 101 LYS A C 1
ATOM 828 O O . LYS A 1 101 ? 12.832 13.876 -6.346 1.00 88.50 101 LYS A O 1
ATOM 833 N N . ARG A 1 102 ? 14.954 13.496 -7.017 1.00 86.38 102 ARG A N 1
ATOM 834 C CA . ARG A 1 102 ? 15.518 14.692 -6.379 1.00 86.38 102 ARG A CA 1
ATOM 835 C C . ARG A 1 102 ? 15.208 15.927 -7.224 1.00 86.38 102 ARG A C 1
ATOM 837 O O . ARG A 1 102 ? 15.386 15.922 -8.439 1.00 86.38 102 ARG A O 1
ATOM 844 N N . THR A 1 103 ? 14.743 16.975 -6.566 1.00 84.12 103 THR A N 1
ATOM 845 C CA . THR A 1 103 ? 14.441 18.291 -7.133 1.00 84.12 103 THR A CA 1
ATOM 846 C C . THR A 1 103 ? 15.094 19.369 -6.266 1.00 84.12 103 THR A C 1
ATOM 848 O O . THR A 1 103 ? 15.574 19.078 -5.171 1.00 84.12 103 THR A O 1
ATOM 851 N N . ASN A 1 104 ? 15.080 20.628 -6.714 1.00 77.19 104 ASN A N 1
ATOM 852 C CA . ASN A 1 104 ? 15.631 21.745 -5.934 1.00 77.19 104 ASN A CA 1
ATOM 853 C C . ASN A 1 104 ? 14.923 21.952 -4.576 1.00 77.19 104 ASN A C 1
ATOM 855 O O . ASN A 1 104 ? 15.481 22.611 -3.707 1.00 77.19 104 ASN A O 1
ATOM 859 N N . GLY A 1 105 ? 13.714 21.404 -4.396 1.00 78.50 105 GLY A N 1
ATOM 860 C CA . GLY A 1 105 ? 12.933 21.481 -3.156 1.00 78.50 105 GLY A CA 1
ATOM 861 C C . GLY A 1 105 ? 12.939 20.201 -2.312 1.00 78.50 105 GLY A C 1
ATOM 862 O O . GLY A 1 105 ? 12.081 20.066 -1.447 1.00 78.50 105 GLY A O 1
ATOM 863 N N . GLY A 1 106 ? 13.845 19.254 -2.583 1.00 85.12 106 GLY A N 1
ATOM 864 C CA . GLY A 1 106 ? 13.893 17.940 -1.928 1.00 85.12 106 GLY A CA 1
ATOM 865 C C . GLY A 1 106 ? 13.418 16.810 -2.845 1.00 85.12 106 GLY A C 1
ATOM 866 O O . GLY A 1 106 ? 13.542 16.889 -4.072 1.00 85.12 106 GLY A O 1
ATOM 867 N N . PHE A 1 107 ? 12.888 15.735 -2.267 1.00 89.06 107 PHE A N 1
ATOM 868 C CA . PHE A 1 107 ? 12.399 14.575 -3.018 1.00 89.06 107 PHE A CA 1
ATOM 869 C C . PHE A 1 107 ? 10.918 14.700 -3.401 1.00 89.06 107 PHE A C 1
ATOM 871 O O . PHE A 1 107 ? 10.108 15.244 -2.656 1.00 89.06 107 PHE A O 1
ATOM 878 N N . THR A 1 108 ? 10.576 14.156 -4.568 1.00 89.44 108 THR A N 1
ATOM 879 C CA . THR A 1 108 ? 9.201 13.976 -5.066 1.00 89.44 108 THR A CA 1
ATOM 880 C C . THR A 1 108 ? 9.016 12.539 -5.555 1.00 89.44 108 THR A C 1
ATOM 882 O O . THR A 1 108 ? 10.009 11.859 -5.847 1.00 89.44 108 THR A O 1
ATOM 885 N N . CYS A 1 109 ? 7.765 12.097 -5.724 1.00 91.12 109 CYS A N 1
ATOM 886 C CA . CYS A 1 109 ? 7.425 10.705 -6.074 1.00 91.12 109 CYS A CA 1
ATOM 887 C C . CYS A 1 109 ? 7.943 9.714 -5.011 1.00 91.12 109 CYS A C 1
ATOM 889 O O . CYS A 1 109 ? 8.119 10.056 -3.846 1.00 91.12 109 CYS A O 1
ATOM 891 N N . GLY A 1 110 ? 8.204 8.469 -5.399 1.00 93.88 110 GLY A N 1
ATOM 892 C CA . GLY A 1 110 ? 8.766 7.474 -4.497 1.00 93.88 110 GLY A CA 1
ATOM 893 C C . GLY A 1 110 ? 7.706 6.759 -3.671 1.00 93.88 110 GLY A C 1
ATOM 894 O O . GLY A 1 110 ? 7.989 6.314 -2.561 1.00 93.88 110 GLY A O 1
ATOM 895 N N . SER A 1 111 ? 6.481 6.689 -4.196 1.00 96.38 111 SER A N 1
ATOM 896 C CA . SER A 1 111 ? 5.331 6.057 -3.559 1.00 96.38 111 SER A CA 1
ATOM 897 C C . SER A 1 111 ? 5.648 4.646 -3.036 1.00 96.38 111 SER A C 1
ATOM 899 O O . SER A 1 111 ? 6.413 3.889 -3.632 1.00 96.38 111 SER A O 1
ATOM 901 N N . LEU A 1 112 ? 5.042 4.271 -1.912 1.00 97.62 112 LEU A N 1
ATOM 902 C CA . LEU A 1 112 ? 5.057 2.913 -1.364 1.00 97.62 112 LEU A CA 1
ATOM 903 C C . LEU A 1 112 ? 3.752 2.230 -1.770 1.00 97.62 112 LEU A C 1
ATOM 905 O O . LEU A 1 112 ? 2.688 2.806 -1.556 1.00 97.62 112 LEU A O 1
ATOM 909 N N . LEU A 1 113 ? 3.804 1.021 -2.324 1.00 97.62 113 LEU A N 1
ATOM 910 C CA . LEU A 1 113 ? 2.618 0.306 -2.792 1.00 97.62 113 LEU A CA 1
ATOM 911 C C . LEU A 1 113 ? 2.522 -1.089 -2.175 1.00 97.62 113 LEU A C 1
ATOM 913 O O . LEU A 1 113 ? 3.429 -1.906 -2.307 1.00 97.62 113 LEU A O 1
ATOM 917 N N . GLU A 1 114 ? 1.382 -1.356 -1.548 1.00 97.56 114 GLU A N 1
ATOM 918 C CA . GLU A 1 114 ? 1.029 -2.639 -0.936 1.00 97.56 114 GLU A CA 1
ATOM 919 C C . GLU A 1 114 ? -0.161 -3.269 -1.668 1.00 97.56 114 GLU A C 1
ATOM 921 O O . GLU A 1 114 ? -1.151 -2.597 -1.962 1.00 97.56 114 GLU A O 1
ATOM 926 N N . MET A 1 115 ? -0.117 -4.573 -1.918 1.00 96.56 115 MET A N 1
ATOM 927 C CA . MET A 1 115 ? -1.192 -5.321 -2.560 1.00 96.56 115 MET A CA 1
ATOM 928 C C . MET A 1 115 ? -2.107 -5.995 -1.529 1.00 96.56 115 MET A C 1
ATOM 930 O O . MET A 1 115 ? -1.672 -6.531 -0.507 1.00 96.56 115 MET A O 1
ATOM 934 N N . LYS A 1 116 ? -3.416 -6.012 -1.806 1.00 96.19 116 LYS A N 1
ATOM 935 C CA . LYS A 1 116 ? -4.417 -6.750 -1.015 1.00 96.19 116 LYS A CA 1
ATOM 936 C C . LYS A 1 116 ? -5.380 -7.483 -1.937 1.00 96.19 116 LYS A C 1
ATOM 938 O O . LYS A 1 116 ? -6.184 -6.861 -2.624 1.00 96.19 116 LYS A O 1
ATOM 943 N N . ASP A 1 117 ? -5.346 -8.813 -1.910 1.00 96.12 117 ASP A N 1
ATOM 944 C CA . ASP A 1 117 ? -6.132 -9.652 -2.820 1.00 96.12 117 ASP A CA 1
ATOM 945 C C . ASP A 1 117 ? -7.123 -10.573 -2.088 1.00 96.12 117 ASP A C 1
ATOM 947 O O . ASP A 1 117 ? -6.790 -11.686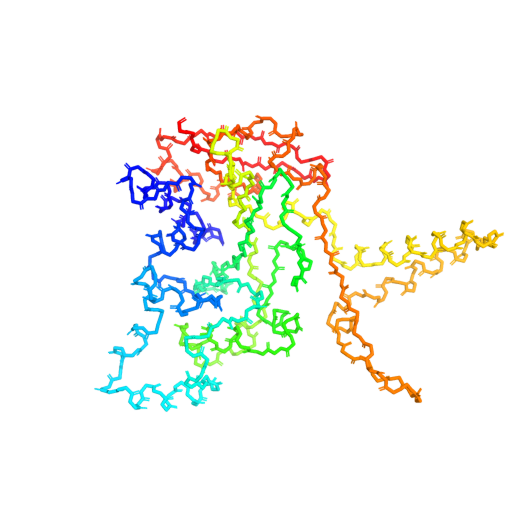 -1.655 1.00 96.12 117 ASP A O 1
ATOM 951 N N . ALA A 1 118 ? -8.372 -10.125 -1.964 1.00 96.12 118 ALA A N 1
ATOM 952 C CA . ALA A 1 118 ? -9.393 -10.777 -1.153 1.00 96.12 118 ALA A CA 1
ATOM 953 C C . ALA A 1 118 ? -10.367 -11.657 -1.959 1.00 96.12 118 ALA A C 1
ATOM 955 O O . ALA A 1 118 ? -10.833 -11.310 -3.048 1.00 96.12 118 ALA A O 1
ATOM 956 N N . LYS A 1 119 ? -10.744 -12.805 -1.371 1.00 94.75 119 LYS A N 1
ATOM 957 C CA . LYS A 1 119 ? -11.787 -13.698 -1.916 1.00 94.75 119 LYS A CA 1
ATOM 958 C C . LYS A 1 119 ? -13.194 -13.107 -1.812 1.00 94.75 119 LYS A C 1
ATOM 960 O O . LYS A 1 119 ? -13.983 -13.304 -2.730 1.00 94.75 119 LYS A O 1
ATOM 965 N N . GLY A 1 120 ? -13.494 -12.409 -0.718 1.00 95.19 120 GLY A N 1
ATOM 966 C CA . GLY A 1 120 ? -14.802 -11.808 -0.447 1.00 95.19 120 GLY A CA 1
ATOM 967 C C . GLY A 1 120 ? -14.841 -10.300 -0.695 1.00 95.19 120 GLY A C 1
ATOM 968 O O . GLY A 1 120 ? -13.928 -9.727 -1.288 1.00 95.19 120 GLY A O 1
ATOM 969 N N . SER A 1 121 ? -15.903 -9.657 -0.209 1.00 93.75 121 SER A N 1
ATOM 970 C CA . SER A 1 121 ? -16.131 -8.212 -0.338 1.00 93.75 121 SER A CA 1
ATOM 971 C C . SER A 1 121 ? -1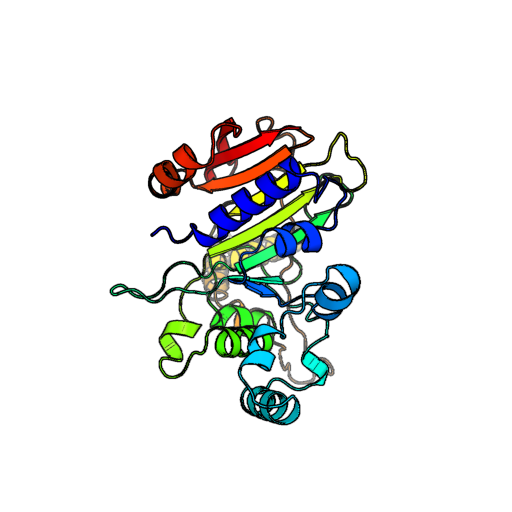5.328 -7.356 0.649 1.00 93.75 121 SER A C 1
ATOM 973 O O . SER A 1 121 ? -15.205 -6.149 0.441 1.00 93.75 121 SER A O 1
ATOM 975 N N . ALA A 1 122 ? -14.810 -7.953 1.725 1.00 94.31 122 ALA A N 1
ATOM 976 C CA . ALA A 1 122 ? -13.929 -7.287 2.680 1.00 94.31 122 ALA A CA 1
ATOM 977 C C . ALA A 1 122 ? -12.498 -7.207 2.132 1.00 94.31 122 ALA A C 1
ATOM 979 O O . ALA A 1 122 ? -12.034 -8.135 1.469 1.00 94.31 122 ALA A O 1
ATOM 980 N N . ILE A 1 123 ? -11.806 -6.103 2.415 1.00 94.94 123 ILE A N 1
ATOM 981 C CA . ILE A 1 123 ? -10.378 -5.960 2.109 1.00 94.94 123 ILE A CA 1
ATOM 982 C C . ILE A 1 123 ? -9.595 -6.887 3.043 1.00 94.94 123 ILE A C 1
ATOM 984 O O . ILE A 1 123 ? -9.965 -7.048 4.205 1.00 94.94 123 ILE A O 1
ATOM 988 N N . ALA A 1 124 ? -8.529 -7.510 2.538 1.00 90.56 124 ALA A N 1
ATOM 989 C CA . ALA A 1 124 ? -7.634 -8.297 3.380 1.00 90.56 124 ALA A CA 1
ATOM 990 C C . ALA A 1 124 ? -7.005 -7.414 4.475 1.00 90.56 124 ALA A C 1
ATOM 992 O O . ALA A 1 124 ? -6.693 -6.249 4.234 1.00 90.56 124 ALA A O 1
ATOM 993 N N . SER A 1 125 ? -6.811 -7.973 5.668 1.00 87.00 125 SER A N 1
ATOM 994 C CA . SER A 1 125 ? -6.312 -7.239 6.831 1.00 87.00 125 SER A CA 1
ATOM 995 C C . SER A 1 125 ? -4.901 -6.666 6.624 1.00 87.00 125 SER A C 1
ATOM 997 O O . SER A 1 125 ? -4.058 -7.215 5.899 1.00 87.00 125 SER A O 1
ATOM 999 N N . PHE A 1 126 ? -4.620 -5.548 7.293 1.00 88.00 126 PHE A N 1
ATOM 1000 C CA . PHE A 1 126 ? -3.302 -4.921 7.307 1.00 88.00 126 PHE A CA 1
ATOM 1001 C C . PHE A 1 126 ? -2.443 -5.541 8.410 1.00 88.00 126 PHE A C 1
ATOM 1003 O O . PHE A 1 126 ? -2.353 -5.042 9.530 1.00 88.00 126 PHE A O 1
ATOM 1010 N N . ASN A 1 127 ? -1.834 -6.681 8.085 1.00 79.38 127 ASN A N 1
ATOM 1011 C CA . ASN A 1 127 ? -1.078 -7.484 9.051 1.00 79.38 127 ASN A CA 1
ATOM 1012 C C . ASN A 1 127 ? 0.339 -6.955 9.300 1.00 79.38 127 ASN A C 1
ATOM 1014 O O . ASN A 1 127 ? 0.905 -7.188 10.367 1.00 79.38 127 ASN A O 1
ATOM 1018 N N . SER A 1 128 ? 0.914 -6.280 8.304 1.00 75.00 128 SER A N 1
ATOM 1019 C CA . SER A 1 128 ? 2.309 -5.837 8.327 1.00 75.00 128 SER A CA 1
ATOM 1020 C C . SER A 1 128 ? 2.474 -4.471 8.991 1.00 75.00 128 SER A C 1
ATOM 1022 O O . SER A 1 128 ? 3.485 -4.224 9.638 1.00 75.00 128 SER A O 1
ATOM 1024 N N . THR A 1 129 ? 1.494 -3.576 8.839 1.00 83.75 129 THR A N 1
ATOM 1025 C CA . THR A 1 129 ? 1.544 -2.211 9.376 1.00 83.75 129 THR A CA 1
ATOM 1026 C C . THR A 1 129 ? 0.160 -1.572 9.410 1.00 83.75 129 THR A C 1
ATOM 1028 O O . THR A 1 129 ? -0.691 -1.920 8.595 1.00 83.75 129 THR A O 1
ATOM 1031 N N . LEU A 1 130 ? -0.053 -0.604 10.304 1.00 89.19 130 LEU A N 1
ATOM 1032 C CA . LEU A 1 130 ? -1.238 0.249 10.257 1.00 89.19 130 LEU A CA 1
ATOM 1033 C C . LEU A 1 130 ? -1.233 1.069 8.955 1.00 89.19 130 LEU A C 1
ATOM 1035 O O . LEU A 1 130 ? -0.180 1.597 8.565 1.00 89.19 130 LEU A O 1
ATOM 1039 N N . PRO A 1 131 ? -2.373 1.182 8.256 1.00 91.94 131 PRO A N 1
ATOM 1040 C CA . PRO A 1 131 ? -2.426 1.975 7.046 1.00 91.94 131 PRO A CA 1
ATOM 1041 C C . PRO A 1 131 ? -2.307 3.466 7.378 1.00 91.94 131 PRO A C 1
ATOM 1043 O O . PRO A 1 131 ? -2.997 3.968 8.260 1.00 91.94 131 PRO A O 1
ATOM 1046 N N . THR A 1 132 ? -1.403 4.160 6.685 1.00 93.19 132 THR A N 1
ATOM 1047 C CA . THR A 1 132 ? -1.164 5.606 6.851 1.00 93.19 132 THR A CA 1
ATOM 1048 C C . THR A 1 132 ? -1.081 6.273 5.484 1.00 93.19 132 THR A C 1
ATOM 1050 O O . THR A 1 132 ? -0.870 5.593 4.481 1.00 93.19 132 THR A O 1
ATOM 1053 N N . LYS A 1 133 ? -1.219 7.597 5.428 1.00 95.31 133 LYS A N 1
ATOM 1054 C CA . LYS A 1 133 ? -1.039 8.420 4.229 1.00 95.31 133 LYS A CA 1
ATOM 1055 C C . LYS A 1 133 ? 0.393 8.363 3.713 1.00 95.31 133 LYS A C 1
ATOM 1057 O O . LYS A 1 133 ? 0.604 8.290 2.505 1.00 95.31 133 LYS A O 1
ATOM 1062 N N . SER A 1 134 ? 1.374 8.415 4.606 1.00 95.38 134 SER A N 1
ATOM 1063 C CA . SER A 1 134 ? 2.789 8.366 4.247 1.00 95.38 134 SER A CA 1
ATOM 1064 C C . SER A 1 134 ? 3.612 7.610 5.278 1.00 95.38 134 SER A C 1
ATOM 1066 O O . SER A 1 134 ? 3.192 7.461 6.428 1.00 95.38 134 SER A O 1
ATOM 1068 N N . LYS A 1 135 ? 4.775 7.123 4.838 1.00 94.62 135 LYS A N 1
ATOM 1069 C CA . LYS A 1 135 ? 5.839 6.572 5.683 1.00 94.62 135 LYS A CA 1
ATOM 1070 C C . LYS A 1 135 ? 7.196 6.877 5.063 1.00 94.62 135 LYS A C 1
ATOM 1072 O O . LYS A 1 135 ? 7.342 6.932 3.842 1.00 94.62 135 LYS A O 1
ATOM 1077 N N . SER A 1 136 ? 8.209 7.026 5.898 1.00 94.62 136 SER A N 1
ATOM 1078 C CA . SER A 1 136 ? 9.610 7.064 5.481 1.00 94.62 136 SER A CA 1
ATOM 1079 C C . SER A 1 136 ? 10.229 5.663 5.435 1.00 94.62 136 SER A C 1
ATOM 1081 O O . SER A 1 136 ? 9.727 4.730 6.065 1.00 94.62 136 SER A O 1
ATOM 1083 N N . LEU A 1 137 ? 11.357 5.493 4.734 1.00 94.25 137 LEU A N 1
ATOM 1084 C CA . LEU A 1 137 ? 12.086 4.215 4.756 1.00 94.25 137 LEU A CA 1
ATOM 1085 C C . LEU A 1 137 ? 12.607 3.880 6.158 1.00 94.25 137 LEU A C 1
ATOM 1087 O O . LEU A 1 137 ? 12.653 2.711 6.528 1.00 94.25 137 LEU A O 1
ATOM 1091 N N . LYS A 1 138 ? 12.933 4.899 6.964 1.00 91.38 138 LYS A N 1
ATOM 1092 C CA . LYS A 1 138 ? 13.287 4.713 8.374 1.00 91.38 138 LYS A CA 1
ATOM 1093 C C . LYS A 1 138 ? 12.149 4.058 9.158 1.00 91.38 138 LYS A C 1
ATOM 1095 O O . LYS A 1 138 ? 12.398 3.142 9.930 1.00 91.38 138 LYS A O 1
ATOM 1100 N N . GLU A 1 139 ? 10.910 4.506 8.968 1.00 89.75 139 GLU A N 1
ATOM 1101 C CA . GLU A 1 139 ? 9.743 3.889 9.612 1.00 89.75 139 GLU A CA 1
ATOM 1102 C C . GLU A 1 139 ? 9.494 2.470 9.089 1.00 89.75 139 GLU A C 1
ATOM 1104 O O . GLU A 1 139 ? 9.244 1.558 9.878 1.00 89.75 139 GLU A O 1
ATOM 1109 N N . VAL A 1 140 ? 9.623 2.265 7.774 1.00 91.94 140 VAL A N 1
ATOM 1110 C CA . VAL A 1 140 ? 9.476 0.949 7.131 1.00 91.94 140 VAL A CA 1
ATOM 1111 C C . VAL A 1 140 ? 10.459 -0.076 7.700 1.00 91.94 140 VAL A C 1
ATOM 1113 O O . VAL A 1 140 ? 10.052 -1.185 8.051 1.00 91.94 140 VAL A O 1
ATOM 1116 N N . ASP A 1 141 ? 11.733 0.289 7.847 1.00 90.12 141 ASP A N 1
ATOM 1117 C CA . ASP A 1 141 ? 12.754 -0.604 8.400 1.00 90.12 141 ASP A CA 1
ATOM 1118 C C . ASP A 1 141 ? 12.399 -1.063 9.819 1.00 90.12 141 ASP A C 1
ATOM 1120 O O . ASP A 1 141 ? 12.611 -2.219 10.196 1.00 90.12 141 ASP A O 1
ATOM 1124 N N . ILE A 1 142 ? 11.812 -0.170 10.614 1.00 84.06 142 ILE A N 1
ATOM 1125 C CA . ILE A 1 142 ? 11.460 -0.488 11.991 1.00 84.06 142 ILE A CA 1
ATOM 1126 C C . ILE A 1 142 ? 10.217 -1.379 12.063 1.00 84.06 142 ILE A C 1
ATOM 1128 O O . ILE A 1 142 ? 10.213 -2.364 12.806 1.00 84.06 142 ILE A O 1
ATOM 1132 N N . ILE A 1 143 ? 9.197 -1.087 11.255 1.00 85.31 143 ILE A N 1
ATOM 1133 C CA . ILE A 1 143 ? 7.991 -1.917 11.116 1.00 85.31 143 ILE A CA 1
ATOM 1134 C C . ILE A 1 143 ? 8.377 -3.359 10.752 1.00 85.31 143 ILE A C 1
ATOM 1136 O O . ILE A 1 143 ? 7.942 -4.319 11.401 1.00 85.31 143 ILE A O 1
ATOM 1140 N N . ASN A 1 144 ? 9.258 -3.510 9.762 1.00 87.06 144 ASN A N 1
ATOM 1141 C CA . ASN A 1 144 ? 9.728 -4.812 9.295 1.00 87.06 144 ASN A CA 1
ATOM 1142 C C . ASN A 1 144 ? 10.715 -5.488 10.261 1.00 87.06 144 ASN A C 1
ATOM 1144 O O . ASN A 1 144 ? 10.938 -6.696 10.164 1.00 87.06 144 ASN A O 1
ATOM 1148 N N . GLY A 1 145 ? 11.294 -4.745 11.210 1.00 83.75 145 GLY A N 1
ATOM 1149 C CA . GLY A 1 145 ? 12.325 -5.242 12.122 1.00 83.75 145 GLY A CA 1
ATOM 1150 C C . GLY A 1 145 ? 13.671 -5.502 11.435 1.00 83.75 145 GLY A C 1
ATOM 1151 O O . GLY A 1 145 ? 14.420 -6.373 11.872 1.00 83.75 145 GLY A O 1
ATOM 1152 N N . GLY A 1 146 ? 13.967 -4.783 10.351 1.00 87.25 146 GLY A N 1
ATOM 1153 C CA . GLY A 1 146 ? 15.194 -4.911 9.571 1.00 87.25 146 GLY A CA 1
ATOM 1154 C C . GLY A 1 146 ? 15.203 -3.985 8.355 1.00 87.25 146 GLY A C 1
ATOM 1155 O O . GLY A 1 146 ? 14.167 -3.505 7.920 1.00 87.25 146 GLY A O 1
ATOM 1156 N N . ASN A 1 147 ? 16.379 -3.770 7.769 1.00 91.00 147 ASN A N 1
ATOM 1157 C CA . ASN A 1 147 ? 16.614 -2.767 6.722 1.00 91.00 147 ASN A CA 1
ATOM 1158 C C . ASN A 1 147 ? 16.723 -3.356 5.305 1.00 91.00 147 ASN A C 1
ATOM 1160 O O . ASN A 1 147 ? 17.513 -2.902 4.479 1.00 91.00 147 ASN A O 1
ATOM 1164 N N . LEU A 1 148 ? 16.020 -4.454 5.013 1.00 92.00 148 LEU A N 1
ATOM 1165 C CA . LEU A 1 148 ? 16.082 -5.067 3.680 1.00 92.00 148 LEU A CA 1
ATOM 1166 C C . LEU A 1 148 ? 15.483 -4.138 2.617 1.00 92.00 148 LEU A C 1
ATOM 1168 O O . LEU A 1 148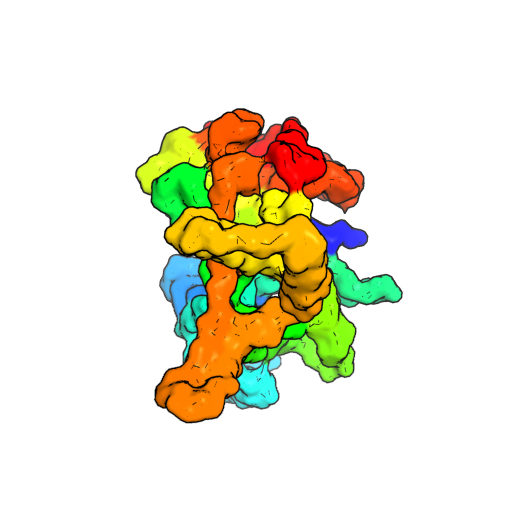 ? 16.122 -3.914 1.591 1.00 92.00 148 LEU A O 1
ATOM 1172 N N . VAL A 1 149 ? 14.300 -3.581 2.887 1.00 93.50 149 VAL A N 1
ATOM 1173 C CA . VAL A 1 149 ? 13.606 -2.665 1.975 1.00 93.50 149 VAL A CA 1
ATOM 1174 C C . VAL A 1 149 ? 14.478 -1.464 1.639 1.00 93.50 149 VAL A C 1
ATOM 1176 O O . VAL A 1 149 ? 14.717 -1.185 0.462 1.00 93.50 149 VAL A O 1
ATOM 1179 N N . SER A 1 150 ? 15.003 -0.778 2.653 1.00 93.25 150 SER A N 1
ATOM 1180 C CA . SER A 1 150 ? 15.816 0.411 2.434 1.00 93.25 150 SER A CA 1
ATOM 1181 C C . SER A 1 150 ? 17.139 0.109 1.725 1.00 93.25 150 SER A C 1
ATOM 1183 O O . SER A 1 150 ? 17.503 0.845 0.811 1.00 93.25 150 SER A O 1
ATOM 1185 N N . ARG A 1 151 ? 17.812 -1.010 2.038 1.00 92.00 151 ARG A N 1
ATOM 1186 C CA . ARG A 1 151 ? 19.039 -1.438 1.335 1.00 92.00 151 ARG A CA 1
ATOM 1187 C C . ARG A 1 151 ? 18.802 -1.731 -0.142 1.00 92.00 151 ARG A C 1
ATOM 1189 O O . ARG A 1 151 ? 19.575 -1.263 -0.974 1.00 92.00 151 ARG A O 1
ATOM 1196 N N . ILE A 1 152 ? 17.748 -2.483 -0.476 1.00 93.12 152 ILE A N 1
ATOM 1197 C CA . ILE A 1 152 ? 17.411 -2.777 -1.879 1.00 93.12 152 ILE A CA 1
ATOM 1198 C C . ILE A 1 152 ? 17.045 -1.481 -2.608 1.00 93.12 152 ILE A C 1
ATOM 1200 O O . ILE A 1 152 ? 17.541 -1.241 -3.707 1.00 93.12 152 ILE A O 1
ATOM 1204 N N . THR A 1 153 ? 16.237 -0.624 -1.982 1.00 93.38 153 THR A N 1
ATOM 1205 C CA . THR A 1 153 ? 15.832 0.660 -2.571 1.00 93.38 153 THR A CA 1
ATOM 1206 C C . THR A 1 153 ? 17.047 1.555 -2.824 1.00 93.38 153 THR A C 1
ATOM 1208 O O . THR A 1 153 ? 17.225 2.039 -3.935 1.00 93.38 153 THR A O 1
ATOM 1211 N N . ALA A 1 154 ? 17.943 1.711 -1.845 1.00 91.31 154 ALA A N 1
ATOM 1212 C CA . ALA A 1 154 ? 19.156 2.516 -1.984 1.00 91.31 154 ALA A CA 1
ATOM 1213 C C . ALA A 1 154 ? 20.116 1.971 -3.055 1.00 91.31 154 ALA A C 1
ATOM 1215 O O . ALA A 1 154 ? 20.737 2.753 -3.775 1.00 91.31 154 ALA A O 1
ATOM 1216 N N . ALA A 1 155 ? 20.228 0.643 -3.187 1.00 89.81 155 ALA A N 1
ATOM 1217 C CA . ALA A 1 155 ? 21.019 0.017 -4.243 1.00 89.81 155 ALA A CA 1
ATOM 1218 C C . ALA A 1 155 ? 20.426 0.293 -5.635 1.00 89.81 155 ALA A C 1
ATOM 1220 O O . ALA A 1 155 ? 21.164 0.620 -6.561 1.00 89.81 155 ALA A O 1
ATOM 1221 N N . PHE A 1 156 ? 19.103 0.198 -5.781 1.00 88.94 156 PHE A N 1
ATOM 1222 C CA . PHE A 1 156 ? 18.427 0.417 -7.060 1.00 88.94 156 PHE A CA 1
ATOM 1223 C C . PHE A 1 156 ? 18.386 1.896 -7.469 1.00 88.94 156 PHE A C 1
ATOM 1225 O O . PHE A 1 156 ? 18.497 2.232 -8.648 1.00 88.94 156 PHE A O 1
ATOM 1232 N N . GLU A 1 157 ? 18.254 2.794 -6.495 1.00 87.44 157 GLU A N 1
ATOM 1233 C CA . GLU A 1 157 ? 18.260 4.239 -6.724 1.00 87.44 157 GLU A CA 1
ATOM 1234 C C . GLU A 1 157 ? 19.666 4.845 -6.829 1.00 87.44 157 GLU A C 1
ATOM 1236 O O . GLU A 1 157 ? 19.776 6.033 -7.120 1.00 87.44 157 GLU A O 1
ATOM 1241 N N . GLU A 1 158 ? 20.720 4.040 -6.652 1.00 83.00 158 GLU A N 1
ATOM 1242 C CA . GLU A 1 158 ? 22.122 4.481 -6.676 1.00 83.00 158 GLU A CA 1
ATOM 1243 C C . GLU A 1 158 ? 22.383 5.641 -5.706 1.00 83.00 158 GLU A C 1
ATOM 1245 O O . GLU A 1 158 ? 23.025 6.634 -6.037 1.00 83.00 158 GLU A O 1
ATOM 1250 N N . VAL A 1 159 ? 21.869 5.541 -4.479 1.00 76.81 159 VAL A N 1
ATOM 1251 C CA . VAL A 1 159 ? 22.069 6.586 -3.467 1.00 76.81 159 VAL A CA 1
ATOM 1252 C C . VAL A 1 159 ? 23.507 6.511 -2.940 1.00 76.81 159 VAL A C 1
ATOM 1254 O O . VAL A 1 159 ? 23.891 5.521 -2.314 1.00 76.81 159 VAL A O 1
ATOM 1257 N N . ILE A 1 160 ? 24.311 7.553 -3.203 1.00 59.62 160 ILE A N 1
ATOM 1258 C CA . ILE A 1 160 ? 25.756 7.572 -2.888 1.00 59.62 160 ILE A CA 1
ATOM 1259 C C . ILE A 1 160 ? 26.081 8.377 -1.614 1.00 59.62 160 ILE A C 1
ATOM 1261 O O . ILE A 1 160 ? 26.989 7.974 -0.892 1.00 59.62 160 ILE A O 1
ATOM 1265 N N . THR A 1 161 ? 25.376 9.476 -1.294 1.00 52.28 161 THR A N 1
ATOM 1266 C CA . THR A 1 161 ? 25.907 10.459 -0.314 1.00 52.28 161 THR A CA 1
ATOM 1267 C C . THR A 1 161 ? 24.943 11.052 0.723 1.00 52.28 161 THR A C 1
ATOM 1269 O O . THR A 1 161 ? 25.396 11.330 1.829 1.00 52.28 161 THR A O 1
ATOM 1272 N N . ASP A 1 162 ? 23.643 11.222 0.453 1.00 60.66 162 ASP A N 1
ATOM 1273 C CA . ASP A 1 162 ? 22.721 11.891 1.398 1.00 60.66 162 ASP A CA 1
ATOM 1274 C C . ASP A 1 162 ? 21.805 10.900 2.138 1.00 60.66 162 ASP A C 1
ATOM 1276 O O . ASP A 1 162 ? 20.623 10.717 1.832 1.00 60.66 162 ASP A O 1
ATOM 1280 N N . PHE A 1 163 ? 22.404 10.171 3.083 1.00 71.94 163 PHE A N 1
ATOM 1281 C CA . PHE A 1 163 ? 21.769 9.039 3.763 1.00 71.94 163 PHE A CA 1
ATOM 1282 C C . PHE A 1 163 ? 20.660 9.445 4.747 1.00 71.94 163 PHE A C 1
ATOM 1284 O O . PHE A 1 163 ? 19.800 8.628 5.052 1.00 71.94 163 PHE A O 1
ATOM 1291 N N . SER A 1 164 ? 20.644 10.667 5.284 1.00 82.38 164 SER A N 1
ATOM 1292 C CA . SER A 1 164 ? 19.628 11.049 6.278 1.00 82.38 164 SER A CA 1
ATOM 1293 C C . SER A 1 164 ? 18.355 11.579 5.617 1.00 82.38 164 SER A C 1
ATOM 1295 O O . SER A 1 164 ? 17.259 11.140 5.982 1.00 82.38 164 SER A O 1
ATOM 1297 N N . GLU A 1 165 ? 18.476 12.455 4.615 1.00 87.56 165 GLU A N 1
ATOM 1298 C CA . GLU A 1 165 ? 17.336 13.033 3.892 1.00 87.56 165 GLU A CA 1
ATOM 1299 C C . GLU A 1 165 ? 16.556 11.937 3.148 1.00 87.56 165 GLU A C 1
ATOM 1301 O O . GLU A 1 165 ? 15.342 11.808 3.307 1.00 87.56 165 GLU A O 1
ATOM 1306 N N . PHE A 1 166 ? 17.254 11.054 2.424 1.00 89.44 166 PHE A N 1
ATOM 1307 C CA . PHE A 1 166 ? 16.620 9.982 1.650 1.00 89.44 166 PHE A CA 1
ATOM 1308 C C . PHE A 1 166 ? 15.779 9.025 2.512 1.00 89.44 166 PHE A C 1
ATOM 1310 O O . PHE A 1 166 ? 14.671 8.627 2.129 1.00 89.44 166 PHE A O 1
ATOM 1317 N N . TYR A 1 167 ? 16.293 8.642 3.683 1.00 91.50 167 TYR A N 1
ATOM 1318 C CA . TYR A 1 167 ? 15.632 7.676 4.563 1.00 91.50 167 TYR A CA 1
ATOM 1319 C C . TYR A 1 167 ? 14.507 8.300 5.383 1.00 91.50 167 TYR A C 1
ATOM 1321 O O . TYR A 1 167 ? 13.586 7.578 5.760 1.00 91.50 167 TYR A O 1
ATOM 1329 N N . SER A 1 168 ? 14.581 9.607 5.658 1.00 92.19 168 SER A N 1
ATOM 1330 C CA . SER A 1 168 ? 13.557 10.361 6.393 1.00 92.19 168 SER A CA 1
ATOM 1331 C C . SER A 1 168 ? 12.474 10.955 5.490 1.00 92.19 168 SER A C 1
ATOM 1333 O O . SER A 1 168 ? 11.399 11.293 5.987 1.00 92.19 168 SER A O 1
ATOM 1335 N N . TYR A 1 169 ? 12.713 11.017 4.176 1.00 92.94 169 TYR A N 1
ATOM 1336 C CA . TYR A 1 169 ? 11.731 11.461 3.194 1.00 92.94 169 TYR A CA 1
ATOM 1337 C C . TYR A 1 169 ? 10.411 10.683 3.313 1.00 92.94 169 TYR A C 1
ATOM 1339 O O . TYR A 1 169 ? 10.383 9.448 3.246 1.00 92.94 169 TYR A O 1
ATOM 1347 N N . GLN A 1 170 ? 9.318 11.425 3.483 1.00 94.56 170 GLN A N 1
ATOM 1348 C CA . GLN A 1 170 ? 7.969 10.887 3.606 1.00 94.56 170 GLN A CA 1
ATOM 1349 C C . GLN A 1 170 ? 7.420 10.517 2.233 1.00 94.56 170 GLN A C 1
ATOM 1351 O O . GLN A 1 170 ? 7.176 11.377 1.392 1.00 94.56 170 GLN A O 1
ATOM 1356 N N . ARG A 1 171 ? 7.201 9.220 2.026 1.00 95.62 171 ARG A N 1
ATOM 1357 C CA . ARG A 1 171 ? 6.679 8.658 0.782 1.00 95.62 171 ARG A CA 1
ATOM 1358 C C . ARG A 1 171 ? 5.199 8.364 0.947 1.00 95.62 171 ARG A C 1
ATOM 1360 O O . ARG A 1 171 ? 4.799 7.787 1.962 1.00 95.62 171 ARG A O 1
ATOM 1367 N N . ARG A 1 172 ? 4.375 8.744 -0.032 1.00 96.56 172 ARG A N 1
ATOM 1368 C CA . ARG A 1 172 ? 2.937 8.442 0.004 1.00 96.56 172 ARG A CA 1
ATOM 1369 C C . ARG A 1 172 ? 2.711 6.939 -0.090 1.00 96.56 172 ARG A C 1
ATOM 1371 O O . ARG A 1 172 ? 3.343 6.260 -0.891 1.00 96.56 172 ARG A O 1
ATOM 1378 N N . CYS A 1 173 ? 1.826 6.425 0.748 1.00 97.50 173 CYS A N 1
ATOM 1379 C CA . CYS A 1 173 ? 1.435 5.024 0.741 1.00 97.50 173 CYS A CA 1
ATOM 1380 C C . CYS A 1 173 ? 0.194 4.841 -0.127 1.00 97.50 173 CYS A C 1
ATOM 1382 O O . CYS A 1 173 ? -0.763 5.605 -0.024 1.00 97.50 173 CYS A O 1
ATOM 1384 N N . PHE A 1 174 ? 0.195 3.786 -0.928 1.00 98.00 174 PHE A N 1
ATOM 1385 C CA . PHE A 1 174 ? -0.912 3.361 -1.764 1.00 98.00 174 PHE A CA 1
ATOM 1386 C C . PHE A 1 174 ? -1.199 1.881 -1.552 1.00 98.00 174 PHE A C 1
ATOM 1388 O O . PHE A 1 174 ? -0.321 1.088 -1.205 1.00 98.00 174 PHE A O 1
ATOM 1395 N N . TYR A 1 175 ? -2.449 1.512 -1.800 1.00 98.12 175 TYR A N 1
ATOM 1396 C CA . TYR A 1 175 ? -2.934 0.151 -1.657 1.00 98.12 175 TYR A CA 1
ATOM 1397 C C . TYR A 1 175 ? -3.598 -0.295 -2.952 1.00 98.12 175 TYR A C 1
ATOM 1399 O O . TYR A 1 175 ? -4.592 0.297 -3.373 1.00 98.12 175 TYR A O 1
ATOM 1407 N N . PHE A 1 176 ? -3.066 -1.341 -3.582 1.00 98.19 176 PHE A N 1
ATOM 1408 C CA . PHE A 1 176 ? -3.682 -1.979 -4.740 1.00 98.19 176 PHE A CA 1
ATOM 1409 C C . PHE A 1 176 ? -4.566 -3.131 -4.277 1.00 98.19 176 PHE A C 1
ATOM 1411 O O . PHE A 1 176 ? -4.100 -4.217 -3.929 1.00 98.19 176 PHE A O 1
ATOM 1418 N N . VAL A 1 177 ? -5.864 -2.862 -4.217 1.00 98.31 177 VAL A N 1
ATOM 1419 C CA . VAL A 1 177 ? -6.848 -3.728 -3.582 1.00 98.31 177 VAL A CA 1
ATOM 1420 C C . VAL A 1 177 ? -7.743 -4.371 -4.625 1.00 98.31 177 VAL A C 1
ATOM 1422 O O . VAL A 1 177 ? -8.382 -3.675 -5.409 1.00 98.31 177 VAL A O 1
ATOM 1425 N N . ARG A 1 178 ? -7.889 -5.696 -4.563 1.00 98.44 178 ARG A N 1
ATOM 1426 C CA . ARG A 1 178 ? -8.939 -6.444 -5.259 1.00 98.44 178 ARG A CA 1
ATOM 1427 C C . ARG A 1 178 ? -9.852 -7.139 -4.260 1.00 98.44 178 ARG A C 1
ATOM 1429 O O . ARG A 1 178 ? -9.389 -7.824 -3.350 1.00 98.44 178 ARG A O 1
ATOM 1436 N N . THR A 1 179 ? -11.160 -6.994 -4.455 1.00 98.06 179 THR A N 1
ATOM 1437 C CA . THR A 1 179 ? -12.179 -7.762 -3.722 1.00 98.06 179 THR A CA 1
ATOM 1438 C C . THR A 1 179 ? -12.970 -8.650 -4.672 1.00 98.06 179 THR A C 1
ATOM 1440 O O . THR A 1 179 ? -13.011 -8.416 -5.881 1.00 98.06 179 THR A O 1
ATOM 1443 N N . ASN A 1 180 ? -13.606 -9.685 -4.118 1.00 97.12 180 ASN A N 1
ATOM 1444 C CA . ASN A 1 180 ? -14.361 -10.695 -4.860 1.00 97.12 180 ASN A CA 1
ATOM 1445 C C . ASN A 1 180 ? -13.537 -11.354 -5.979 1.00 97.12 180 ASN A C 1
ATOM 1447 O O . ASN A 1 180 ? -14.044 -11.543 -7.084 1.00 97.12 180 ASN A O 1
ATOM 1451 N N . LYS A 1 181 ? -12.266 -11.702 -5.729 1.00 95.19 181 LYS A N 1
ATOM 1452 C CA . LYS A 1 181 ? -11.373 -12.222 -6.785 1.00 95.19 181 LYS A CA 1
ATOM 1453 C C . LYS A 1 181 ? -11.854 -13.510 -7.458 1.00 95.19 181 LYS A C 1
ATOM 1455 O O . LYS A 1 181 ? -11.484 -13.786 -8.587 1.00 95.19 181 LYS A O 1
ATOM 1460 N N . ALA A 1 182 ? -12.674 -14.298 -6.760 1.00 93.00 182 ALA A N 1
ATOM 1461 C CA . ALA A 1 182 ? -13.254 -15.535 -7.282 1.00 93.00 182 ALA A CA 1
ATOM 1462 C C . ALA A 1 182 ? -14.585 -15.316 -8.028 1.00 93.00 182 ALA A C 1
ATOM 1464 O O . ALA A 1 182 ? -15.168 -16.271 -8.528 1.00 93.00 182 ALA A O 1
ATOM 1465 N N . ASN A 1 183 ? -15.100 -14.083 -8.076 1.00 96.12 183 ASN A N 1
ATOM 1466 C CA . ASN A 1 183 ? -16.368 -13.759 -8.717 1.00 96.12 183 ASN A CA 1
ATOM 1467 C C . ASN A 1 183 ? -16.220 -12.520 -9.608 1.00 96.12 183 ASN A C 1
ATOM 1469 O O . ASN A 1 183 ? -16.460 -11.393 -9.170 1.00 96.12 183 ASN A O 1
ATOM 1473 N N . LEU A 1 184 ? -15.875 -12.764 -10.875 1.00 94.44 184 LEU A N 1
ATOM 1474 C CA . LEU A 1 184 ? -15.599 -11.738 -11.883 1.00 94.44 184 LEU A CA 1
ATOM 1475 C C . LEU A 1 184 ? -16.730 -10.727 -12.087 1.00 94.44 184 LEU A C 1
ATOM 1477 O O . LEU A 1 184 ? -16.459 -9.573 -12.405 1.00 94.44 184 LEU A O 1
ATOM 1481 N N . SER A 1 185 ? -17.994 -11.115 -11.897 1.00 96.81 185 SER A N 1
ATOM 1482 C CA . SER A 1 185 ? -19.123 -10.182 -12.037 1.00 96.81 185 SER A CA 1
ATOM 1483 C C . SER A 1 185 ? -19.246 -9.209 -10.863 1.00 96.81 185 SER A C 1
ATOM 1485 O O . SER A 1 185 ? -19.935 -8.202 -10.982 1.00 96.81 185 SER A O 1
ATOM 1487 N N . LYS A 1 186 ? -18.558 -9.480 -9.746 1.00 97.31 186 LYS A N 1
ATOM 1488 C CA . LYS A 1 186 ? -18.512 -8.645 -8.535 1.00 97.31 186 LYS A CA 1
ATOM 1489 C C . LYS A 1 186 ? -17.125 -8.072 -8.246 1.00 97.31 186 LYS A C 1
ATOM 1491 O O . LYS A 1 186 ? -16.971 -7.339 -7.265 1.00 97.31 186 LYS A O 1
ATOM 1496 N N . THR A 1 187 ? -16.117 -8.428 -9.043 1.00 97.94 187 THR A N 1
ATOM 1497 C CA . THR A 1 187 ? -14.735 -8.000 -8.831 1.00 97.94 187 THR A CA 1
ATOM 1498 C C . THR A 1 187 ? -14.623 -6.489 -8.956 1.00 97.94 187 THR A C 1
ATOM 1500 O O . THR A 1 187 ? -15.138 -5.890 -9.897 1.00 97.94 187 THR A O 1
ATOM 1503 N N . LYS A 1 188 ? -13.934 -5.883 -7.994 1.00 98.25 188 LYS A N 1
ATOM 1504 C CA . LYS A 1 188 ? -13.544 -4.474 -8.012 1.00 98.25 188 LYS A CA 1
ATOM 1505 C C . LYS A 1 188 ? -12.057 -4.411 -7.725 1.00 98.25 188 LYS A C 1
ATOM 1507 O O . LYS A 1 188 ? -11.589 -5.106 -6.818 1.00 98.25 188 LYS A O 1
ATOM 1512 N N . ILE A 1 189 ? -11.342 -3.599 -8.489 1.00 98.56 189 ILE A N 1
ATOM 1513 C CA . ILE A 1 189 ? -9.919 -3.338 -8.297 1.00 98.56 189 ILE A CA 1
ATOM 1514 C C . ILE A 1 189 ? -9.764 -1.839 -8.071 1.00 98.56 189 ILE A C 1
ATOM 1516 O O . ILE A 1 189 ? -10.310 -1.042 -8.833 1.00 98.56 189 ILE A O 1
ATOM 1520 N N . SER A 1 190 ? -9.043 -1.443 -7.030 1.00 98.62 190 SER A N 1
ATOM 1521 C CA . SER A 1 190 ? -8.766 -0.035 -6.765 1.00 98.62 190 SER A CA 1
ATOM 1522 C C . SER A 1 190 ? -7.333 0.165 -6.324 1.00 98.62 190 SER A C 1
ATOM 1524 O O . SER A 1 190 ? -6.830 -0.557 -5.468 1.00 98.62 190 SER A O 1
ATOM 1526 N N . LEU A 1 191 ? -6.707 1.189 -6.882 1.00 98.38 191 LEU A N 1
ATOM 1527 C CA . LEU A 1 191 ? -5.500 1.799 -6.369 1.00 98.38 191 LEU A CA 1
ATOM 1528 C C . LEU A 1 191 ? -5.916 2.952 -5.455 1.00 98.38 191 LEU A C 1
ATOM 1530 O O . LEU A 1 191 ? -6.570 3.889 -5.904 1.00 98.38 191 LEU A O 1
ATOM 1534 N N . ILE A 1 192 ? -5.624 2.837 -4.165 1.00 98.31 192 ILE A N 1
ATOM 1535 C CA . ILE A 1 192 ? -6.221 3.679 -3.124 1.00 98.31 192 ILE A CA 1
ATOM 1536 C C . ILE A 1 192 ? -5.114 4.417 -2.386 1.00 98.31 192 ILE A C 1
ATOM 1538 O O . ILE A 1 192 ? -4.191 3.784 -1.875 1.00 98.31 192 ILE A O 1
ATOM 1542 N N . ASP A 1 193 ? -5.219 5.739 -2.305 1.00 97.75 193 ASP A N 1
ATOM 1543 C CA . ASP A 1 193 ? -4.347 6.549 -1.460 1.00 97.75 193 ASP A CA 1
ATOM 1544 C C . ASP A 1 193 ? -4.514 6.199 0.025 1.00 97.75 193 ASP A C 1
ATOM 1546 O O . ASP A 1 193 ? -5.630 6.072 0.531 1.00 97.75 193 ASP A O 1
ATOM 1550 N N . GLY A 1 194 ? -3.403 6.077 0.749 1.00 96.75 194 GLY A N 1
ATOM 1551 C CA . GLY A 1 194 ? -3.398 5.652 2.146 1.00 96.75 194 GLY A CA 1
ATOM 1552 C C . GLY A 1 194 ? -4.150 6.577 3.101 1.00 96.75 194 GLY A C 1
ATOM 1553 O O . GLY A 1 194 ? -4.642 6.109 4.129 1.00 96.75 194 GLY A O 1
ATOM 1554 N N . SER A 1 195 ? -4.343 7.853 2.744 1.00 96.00 195 SER A N 1
ATOM 1555 C CA . SER A 1 195 ? -5.191 8.761 3.527 1.00 96.00 195 SER A CA 1
ATOM 1556 C C . SER A 1 195 ? -6.650 8.310 3.589 1.00 96.00 195 SER A C 1
ATOM 1558 O O . SER A 1 195 ? -7.351 8.680 4.523 1.00 96.00 195 SER A O 1
ATOM 1560 N N . PHE A 1 196 ? -7.120 7.497 2.634 1.00 97.00 196 PHE A N 1
ATOM 1561 C CA . PHE A 1 196 ? -8.473 6.937 2.676 1.00 97.00 196 PHE A CA 1
ATOM 1562 C C . PHE A 1 196 ? -8.690 6.095 3.942 1.00 97.00 196 PHE A C 1
ATOM 1564 O O . PHE A 1 196 ? -9.776 6.097 4.515 1.00 97.00 196 PHE A O 1
ATOM 1571 N N . PHE A 1 197 ? -7.640 5.410 4.404 1.00 96.12 197 PHE A N 1
ATOM 1572 C CA . PHE A 1 197 ? -7.674 4.578 5.605 1.00 96.12 197 PHE A CA 1
ATOM 1573 C C . PHE A 1 197 ? -7.209 5.324 6.864 1.00 96.12 197 PHE A C 1
ATOM 1575 O O . PHE A 1 197 ? -7.684 5.021 7.958 1.00 96.12 197 PHE A O 1
ATOM 1582 N N . GLU A 1 198 ? -6.314 6.305 6.731 1.00 94.56 198 GLU A N 1
ATOM 1583 C CA . GLU A 1 198 ? -5.847 7.127 7.853 1.00 94.56 198 GLU A CA 1
ATOM 1584 C C . GLU A 1 198 ? -6.820 8.272 8.158 1.00 94.56 198 GLU A C 1
ATOM 1586 O O . GLU A 1 198 ? -6.618 9.420 7.765 1.00 94.56 198 GLU A O 1
ATOM 1591 N N . THR A 1 199 ? -7.904 7.955 8.866 1.00 93.12 199 THR A N 1
ATOM 1592 C CA . THR A 1 199 ? -8.922 8.952 9.241 1.00 93.12 199 THR A CA 1
ATOM 1593 C C . THR A 1 199 ? -8.561 9.747 10.494 1.00 93.12 199 THR A C 1
ATOM 1595 O O . THR A 1 199 ? -9.101 10.826 10.713 1.00 93.12 199 THR A O 1
ATOM 1598 N N . ILE A 1 200 ? -7.679 9.203 11.335 1.00 92.19 200 ILE A N 1
ATOM 1599 C CA . ILE A 1 200 ? -7.101 9.864 12.509 1.00 92.19 200 ILE A CA 1
ATOM 1600 C C . ILE A 1 200 ? -5.602 9.544 12.577 1.00 92.19 200 ILE A C 1
ATOM 1602 O O . ILE A 1 200 ? -5.194 8.494 12.070 1.00 92.19 200 ILE A O 1
ATOM 1606 N N . PRO A 1 201 ? -4.776 10.393 13.214 1.00 89.25 201 PRO A N 1
ATOM 1607 C CA . PRO A 1 201 ? -3.350 10.127 13.360 1.00 89.25 201 PRO A CA 1
ATOM 1608 C C . PRO A 1 201 ? -3.070 8.794 14.062 1.00 89.25 201 PRO A C 1
ATOM 1610 O O . PRO A 1 201 ? -3.716 8.454 15.054 1.00 89.25 201 PRO A O 1
ATOM 1613 N N . THR A 1 202 ? -2.032 8.082 13.617 1.00 86.25 202 THR A N 1
ATOM 1614 C CA . THR A 1 202 ? -1.641 6.776 14.187 1.00 86.25 202 THR A CA 1
ATOM 1615 C C . THR A 1 202 ? -1.479 6.806 15.714 1.00 86.25 202 THR A C 1
ATOM 1617 O O . THR A 1 202 ? -1.969 5.909 16.395 1.00 86.25 202 THR A O 1
ATOM 1620 N N . LYS A 1 203 ? -0.862 7.853 16.277 1.00 85.69 203 LYS A N 1
ATOM 1621 C CA . LYS A 1 203 ? -0.705 8.005 17.738 1.00 85.69 203 LYS A CA 1
ATOM 1622 C C . LYS A 1 203 ? -2.042 8.047 18.488 1.00 85.69 203 LYS A C 1
ATOM 1624 O O . LYS A 1 203 ? -2.179 7.455 19.552 1.00 85.69 203 LYS A O 1
ATOM 1629 N N . GLU A 1 204 ? -3.043 8.704 17.905 1.00 89.88 204 GLU A N 1
ATOM 1630 C CA . GLU A 1 204 ? -4.379 8.810 18.487 1.00 89.88 204 GLU A CA 1
ATOM 1631 C C . GLU A 1 204 ? -5.111 7.470 18.386 1.00 89.88 204 GLU A C 1
ATOM 1633 O O . GLU A 1 204 ? -5.737 7.033 19.349 1.00 89.88 204 GLU A O 1
ATOM 1638 N N . LEU A 1 205 ? -4.979 6.780 17.247 1.00 90.19 205 LEU A N 1
ATOM 1639 C CA . LEU A 1 205 ? -5.544 5.446 17.052 1.00 90.19 205 LEU A CA 1
ATOM 1640 C C . LEU A 1 205 ? -5.001 4.445 18.079 1.00 90.19 205 LEU A C 1
ATOM 1642 O O . LEU A 1 205 ? -5.772 3.680 18.658 1.00 90.19 205 LEU A O 1
ATOM 1646 N N . ILE A 1 206 ? -3.690 4.464 18.326 1.00 88.94 206 ILE A N 1
ATOM 1647 C CA . ILE A 1 206 ? -3.041 3.603 19.320 1.00 88.94 206 ILE A CA 1
ATOM 1648 C C . ILE A 1 206 ? -3.600 3.886 20.717 1.00 88.94 206 ILE A C 1
ATOM 1650 O O . ILE A 1 206 ? -4.074 2.960 21.376 1.00 88.94 206 ILE A O 1
ATOM 1654 N N . ALA A 1 207 ? -3.598 5.151 21.147 1.00 90.19 207 ALA A N 1
ATOM 1655 C CA . ALA A 1 207 ? -4.100 5.538 22.464 1.00 90.19 207 ALA A CA 1
ATOM 1656 C C . ALA A 1 207 ? -5.570 5.122 22.658 1.00 90.19 207 ALA A C 1
ATOM 1658 O O . ALA A 1 207 ? -5.903 4.470 23.649 1.00 90.19 207 ALA A O 1
ATOM 1659 N N . LYS A 1 208 ? -6.433 5.399 21.671 1.00 91.25 208 LYS A N 1
ATOM 1660 C CA . LYS A 1 208 ? -7.851 5.003 21.692 1.00 91.25 208 LYS A CA 1
ATOM 1661 C C . LYS A 1 208 ? -8.051 3.489 21.713 1.00 91.25 208 LYS A C 1
ATOM 1663 O O . LYS A 1 208 ? -8.977 3.011 22.362 1.00 91.25 208 LYS A O 1
ATOM 1668 N N . THR A 1 209 ? -7.182 2.729 21.046 1.00 91.38 209 THR A N 1
ATOM 1669 C CA . THR A 1 209 ? -7.232 1.258 21.070 1.00 91.38 209 THR A CA 1
ATOM 1670 C C . THR A 1 209 ? -6.979 0.731 22.482 1.00 91.38 209 THR A C 1
ATOM 1672 O O . THR A 1 209 ? -7.756 -0.078 22.984 1.00 91.38 209 THR A O 1
ATOM 1675 N N . PHE A 1 210 ? -5.932 1.213 23.157 1.00 91.75 210 PHE A N 1
ATOM 1676 C CA . PHE A 1 210 ? -5.646 0.805 24.535 1.00 91.75 210 PHE A CA 1
ATOM 1677 C C . PHE A 1 210 ? -6.730 1.251 25.514 1.00 91.75 210 PHE A C 1
ATOM 1679 O O . PHE A 1 210 ? -7.135 0.461 26.365 1.00 91.75 210 PHE A O 1
ATOM 1686 N N . LEU A 1 211 ? -7.237 2.478 25.367 1.00 91.94 211 LEU A N 1
ATOM 1687 C CA . LEU A 1 211 ? -8.331 2.975 26.196 1.00 91.94 211 LEU A CA 1
ATOM 1688 C C . LEU A 1 211 ? -9.579 2.093 26.057 1.00 91.94 211 LEU A C 1
ATOM 1690 O O . LEU A 1 211 ? -10.155 1.691 27.063 1.00 91.94 211 LEU A O 1
ATOM 1694 N N . SER A 1 212 ? -9.945 1.725 24.825 1.00 91.94 212 SER A N 1
ATOM 1695 C CA . SER A 1 212 ? -11.081 0.837 24.554 1.00 91.94 212 SER A CA 1
ATOM 1696 C C . SER A 1 212 ? -10.911 -0.546 25.192 1.00 91.94 212 SER A C 1
ATOM 1698 O O . SER A 1 212 ? -11.874 -1.085 25.736 1.00 91.94 212 SER A O 1
ATOM 1700 N N . ILE A 1 213 ? -9.696 -1.108 25.188 1.00 91.94 213 ILE A N 1
ATOM 1701 C CA . ILE A 1 213 ? -9.410 -2.382 25.868 1.00 91.94 213 ILE A CA 1
ATOM 1702 C C . ILE A 1 213 ? -9.607 -2.244 27.385 1.00 91.94 213 ILE A C 1
ATOM 1704 O O . ILE A 1 213 ? -10.194 -3.123 28.015 1.00 91.94 213 ILE A O 1
ATOM 1708 N N . ILE A 1 214 ? -9.134 -1.145 27.980 1.00 91.00 214 ILE A N 1
ATOM 1709 C CA . ILE A 1 214 ? -9.276 -0.897 29.421 1.00 91.00 214 ILE A CA 1
ATOM 1710 C C . ILE A 1 214 ? -10.755 -0.738 29.791 1.00 91.00 214 ILE A C 1
ATOM 1712 O O . ILE A 1 214 ? -11.213 -1.389 30.728 1.00 91.00 214 ILE A O 1
ATOM 1716 N N . GLN A 1 215 ? -11.513 0.042 29.020 1.00 89.88 215 GLN A N 1
ATOM 1717 C CA . GLN A 1 215 ? -12.955 0.225 29.211 1.00 89.88 215 GLN A CA 1
ATOM 1718 C C . GLN A 1 215 ? -13.718 -1.106 29.134 1.00 89.88 215 GLN A C 1
ATOM 1720 O O . GLN A 1 215 ? -14.519 -1.405 30.017 1.00 89.88 215 GLN A O 1
ATOM 1725 N N . ALA A 1 216 ? -13.399 -1.965 28.161 1.00 90.50 216 ALA A N 1
ATOM 1726 C CA . ALA A 1 216 ? -14.004 -3.294 28.057 1.00 90.50 216 ALA A CA 1
ATOM 1727 C C . ALA A 1 216 ? -13.730 -4.170 29.299 1.00 90.50 216 ALA A C 1
ATOM 1729 O O . ALA A 1 216 ? -14.593 -4.928 29.745 1.00 90.50 216 ALA A O 1
ATOM 1730 N N . HIS A 1 217 ? -12.542 -4.056 29.905 1.00 89.69 217 HIS A N 1
ATOM 1731 C CA . HIS A 1 217 ? -12.237 -4.754 31.155 1.00 89.69 217 HIS A CA 1
ATOM 1732 C C . HIS A 1 217 ? -12.986 -4.190 32.369 1.00 89.69 217 HIS A C 1
ATOM 1734 O O . HIS A 1 217 ? -13.350 -4.971 33.249 1.00 89.69 217 HIS A O 1
ATOM 1740 N N . GLN A 1 218 ? -13.233 -2.879 32.427 1.00 88.50 218 GLN A N 1
ATOM 1741 C CA . GLN A 1 218 ? -14.035 -2.262 33.491 1.00 88.50 218 GLN A CA 1
ATOM 1742 C C . GLN A 1 218 ? -15.478 -2.760 33.460 1.00 88.50 218 GLN A C 1
ATOM 1744 O O . GLN A 1 218 ? -16.023 -3.159 34.490 1.00 88.50 218 GLN A O 1
ATOM 1749 N N . GLU A 1 219 ? -16.071 -2.805 32.265 1.00 87.94 219 GLU A N 1
ATOM 1750 C CA . GLU A 1 219 ? -17.411 -3.357 32.052 1.00 87.94 219 GLU A CA 1
ATOM 1751 C C . GLU A 1 219 ? -17.486 -4.821 32.503 1.00 87.94 219 GLU A C 1
ATOM 1753 O O . GLU A 1 219 ? -18.429 -5.208 33.190 1.00 87.94 219 GLU A O 1
ATOM 1758 N N . ALA A 1 220 ? -16.455 -5.618 32.199 1.00 90.56 220 ALA A N 1
ATOM 1759 C CA . ALA A 1 220 ? -16.396 -7.023 32.595 1.00 90.56 220 ALA A CA 1
ATOM 1760 C C . ALA A 1 220 ? -16.190 -7.243 34.108 1.00 90.56 220 ALA A C 1
ATOM 1762 O O . ALA A 1 220 ? -16.634 -8.262 34.636 1.00 90.56 220 ALA A O 1
ATOM 1763 N N . LYS A 1 221 ? -15.504 -6.330 34.811 1.00 88.12 221 LYS A N 1
ATOM 1764 C CA . LYS A 1 221 ? -15.152 -6.476 36.239 1.00 88.12 221 LYS A CA 1
ATOM 1765 C C . LYS A 1 221 ? -16.070 -5.723 37.207 1.00 88.12 221 LYS A C 1
ATOM 1767 O O . LYS A 1 221 ? -15.926 -5.897 38.410 1.00 88.12 221 LYS A O 1
ATOM 1772 N N . SER A 1 222 ? -17.012 -4.914 36.714 1.00 78.19 222 SER A N 1
ATOM 1773 C CA . SER A 1 222 ? -17.855 -4.011 37.527 1.00 78.19 222 SER A CA 1
ATOM 1774 C C . SER A 1 222 ? -17.076 -2.993 38.380 1.00 78.19 222 SER A C 1
ATOM 1776 O O . SER A 1 222 ? -17.652 -2.347 39.252 1.00 78.19 222 SER A O 1
ATOM 1778 N N . GLU A 1 223 ? -15.786 -2.801 38.104 1.00 83.06 223 GLU A N 1
ATOM 1779 C CA . GLU A 1 223 ? -14.948 -1.761 38.701 1.00 83.06 223 GLU A CA 1
ATOM 1780 C C . GLU A 1 223 ? -14.818 -0.617 37.695 1.00 83.06 223 GLU A C 1
ATOM 1782 O O . GLU A 1 223 ? -14.266 -0.794 36.606 1.00 83.06 223 GLU A O 1
ATOM 1787 N N . LYS A 1 224 ? -15.349 0.558 38.041 1.00 85.75 224 LYS A N 1
ATOM 1788 C CA . LYS A 1 224 ? -15.276 1.752 37.194 1.00 85.75 224 LYS A CA 1
ATOM 1789 C C . LYS A 1 224 ? -14.219 2.705 37.731 1.00 85.75 224 LYS A C 1
ATOM 1791 O O . LYS A 1 224 ? -14.263 3.063 38.903 1.00 85.75 224 LYS A O 1
ATOM 1796 N N . LEU A 1 225 ? -13.316 3.136 36.853 1.00 86.31 225 LEU A N 1
ATOM 1797 C CA . LEU A 1 225 ? -12.534 4.345 37.100 1.00 86.31 225 LEU A CA 1
ATOM 1798 C C . LEU A 1 225 ? -13.483 5.544 37.023 1.00 86.31 225 LEU A C 1
ATOM 1800 O O . LEU A 1 225 ? -14.432 5.547 36.234 1.00 86.31 225 LEU A O 1
ATOM 1804 N N . SER A 1 226 ? -13.214 6.550 37.839 1.00 89.69 226 SER A N 1
ATOM 1805 C CA . SER A 1 226 ? -13.834 7.865 37.739 1.00 89.69 226 SER A CA 1
ATOM 1806 C C . SER A 1 226 ? -13.462 8.563 36.425 1.00 89.69 226 SER A C 1
ATOM 1808 O O . SER A 1 226 ? -12.461 8.238 35.779 1.00 89.69 226 SER A O 1
ATOM 1810 N N . ASP A 1 227 ? -14.248 9.567 36.037 1.00 87.38 227 ASP A N 1
ATOM 1811 C CA . ASP A 1 227 ? -13.987 10.352 34.825 1.00 87.38 227 ASP A CA 1
ATOM 1812 C C . ASP A 1 227 ? -12.621 11.057 34.865 1.00 87.38 227 ASP A C 1
ATOM 1814 O O . ASP A 1 227 ? -11.957 11.195 33.835 1.00 87.38 227 ASP A O 1
ATOM 1818 N N . ASP A 1 228 ? -12.174 11.482 36.049 1.00 92.94 228 ASP A N 1
ATOM 1819 C CA . ASP A 1 228 ? -10.874 12.134 36.221 1.00 92.94 228 ASP A CA 1
ATOM 1820 C C . ASP A 1 228 ? -9.713 11.142 36.054 1.00 92.94 228 ASP A C 1
ATOM 1822 O O . ASP A 1 228 ? -8.714 11.461 35.405 1.00 92.94 228 ASP A O 1
ATOM 1826 N N . GLU A 1 229 ? -9.862 9.910 36.546 1.00 91.56 229 GLU A N 1
ATOM 1827 C CA . GLU A 1 229 ? -8.892 8.834 36.316 1.00 91.56 229 GLU A CA 1
ATOM 1828 C C . GLU A 1 229 ? -8.822 8.435 34.837 1.00 91.56 229 GLU A C 1
ATOM 1830 O O . GLU A 1 229 ? -7.728 8.210 34.317 1.00 91.56 229 GLU A O 1
ATOM 1835 N N . LEU A 1 230 ? -9.961 8.394 34.134 1.00 87.38 230 LEU A N 1
ATOM 1836 C CA . LEU A 1 230 ? -10.000 8.121 32.695 1.00 87.38 230 LEU A CA 1
ATOM 1837 C C . LEU A 1 230 ? -9.288 9.213 31.890 1.00 87.38 230 LEU A C 1
ATOM 1839 O O . LEU A 1 230 ? -8.456 8.893 31.043 1.00 87.38 230 LEU A O 1
ATOM 1843 N N . LYS A 1 231 ? -9.537 10.493 32.188 1.00 88.50 231 LYS A N 1
ATOM 1844 C CA . LYS A 1 231 ? -8.818 11.610 31.546 1.00 88.50 231 LYS A CA 1
ATOM 1845 C C . LYS A 1 231 ? -7.319 11.561 31.826 1.00 88.50 231 LYS A C 1
ATOM 1847 O O . LYS A 1 231 ? -6.505 11.813 30.936 1.00 88.50 231 LYS A O 1
ATOM 1852 N N . HIS A 1 232 ? -6.934 11.229 33.057 1.00 92.06 232 HIS A N 1
ATOM 1853 C CA . HIS A 1 232 ? -5.527 11.075 33.397 1.00 92.06 232 HIS A CA 1
ATOM 1854 C C . HIS A 1 232 ? -4.892 9.915 32.620 1.00 92.06 232 HIS A C 1
ATOM 1856 O O . HIS A 1 232 ? -3.816 10.072 32.042 1.00 92.06 232 HIS A O 1
ATOM 1862 N N . LEU A 1 233 ? -5.582 8.781 32.516 1.00 91.06 233 LEU A N 1
ATOM 1863 C CA . LEU A 1 233 ? -5.139 7.632 31.735 1.00 91.06 233 LEU A CA 1
ATOM 1864 C C . LEU A 1 233 ? -5.008 7.955 30.241 1.00 91.06 233 LEU A C 1
ATOM 1866 O O . LEU A 1 233 ? -4.010 7.578 29.631 1.00 91.06 233 LEU A O 1
ATOM 1870 N N . GLU A 1 234 ? -5.959 8.683 29.653 1.00 88.06 234 GLU A N 1
ATOM 1871 C CA . GLU A 1 234 ? -5.856 9.180 28.275 1.00 88.06 234 GLU A CA 1
ATOM 1872 C C . GLU A 1 234 ? -4.574 9.993 28.064 1.00 88.06 234 GLU A C 1
ATOM 1874 O O . GLU A 1 234 ? -3.862 9.781 27.079 1.00 88.06 234 GLU A O 1
ATOM 1879 N N . SER A 1 235 ? -4.229 10.865 29.019 1.00 89.38 235 SER A N 1
ATOM 1880 C CA . SER A 1 235 ? -2.987 11.646 28.963 1.00 89.38 235 SER A CA 1
ATOM 1881 C C . SER A 1 235 ? -1.732 10.764 29.013 1.00 89.38 235 SER A C 1
ATOM 1883 O O . SER A 1 235 ? -0.755 11.052 28.326 1.00 89.38 235 SER A O 1
ATOM 1885 N N . ILE A 1 236 ? -1.767 9.651 29.759 1.00 91.44 236 ILE A N 1
ATOM 1886 C CA . ILE A 1 236 ? -0.666 8.680 29.828 1.00 91.44 236 ILE A CA 1
ATOM 1887 C C . ILE A 1 236 ? -0.549 7.903 28.511 1.00 91.44 236 ILE A C 1
ATOM 1889 O O . ILE A 1 236 ? 0.541 7.746 27.962 1.00 91.44 236 ILE A O 1
ATOM 1893 N N . LEU A 1 237 ? -1.672 7.424 27.974 1.00 90.81 237 LEU A N 1
ATOM 1894 C CA . LEU A 1 237 ? -1.696 6.663 26.725 1.00 90.81 237 LEU A CA 1
ATOM 1895 C C . LEU A 1 237 ? -1.268 7.511 25.522 1.00 90.81 237 LEU A C 1
ATOM 1897 O O . LEU A 1 237 ? -0.741 6.961 24.558 1.00 90.81 237 LEU A O 1
ATOM 1901 N N . ALA A 1 238 ? -1.418 8.836 25.584 1.00 86.38 238 ALA A N 1
ATOM 1902 C CA . ALA A 1 238 ? -0.919 9.744 24.555 1.00 86.38 238 ALA A CA 1
ATOM 1903 C C . ALA A 1 238 ? 0.615 9.700 24.385 1.00 86.38 238 ALA A C 1
ATOM 1905 O O . ALA A 1 238 ? 1.104 10.023 23.303 1.00 86.38 238 ALA A O 1
ATOM 1906 N N . PHE A 1 239 ? 1.371 9.253 25.399 1.00 86.56 239 PHE A N 1
ATOM 1907 C CA . PHE A 1 239 ? 2.817 9.011 25.281 1.00 86.56 239 PHE A CA 1
ATOM 1908 C C . PHE A 1 239 ? 3.158 7.730 24.500 1.00 86.56 239 PHE A C 1
ATOM 1910 O O . PHE A 1 239 ? 4.316 7.515 24.144 1.00 86.56 239 PHE A O 1
ATOM 1917 N N . LEU A 1 240 ? 2.177 6.868 24.204 1.00 84.00 240 LEU A N 1
ATOM 1918 C CA . LEU A 1 240 ? 2.346 5.685 23.353 1.00 84.00 240 LEU A CA 1
ATOM 1919 C C . LEU A 1 240 ? 2.265 6.064 21.865 1.00 84.00 240 LEU A C 1
ATOM 1921 O O . LEU A 1 240 ? 1.503 5.487 21.091 1.00 84.00 240 LEU A O 1
ATOM 1925 N N . ASP A 1 241 ? 3.051 7.051 21.453 1.00 75.19 241 ASP A N 1
ATOM 1926 C CA . ASP A 1 241 ? 3.041 7.592 20.092 1.00 75.19 241 ASP A CA 1
ATOM 1927 C C . ASP A 1 241 ? 4.040 6.894 19.159 1.0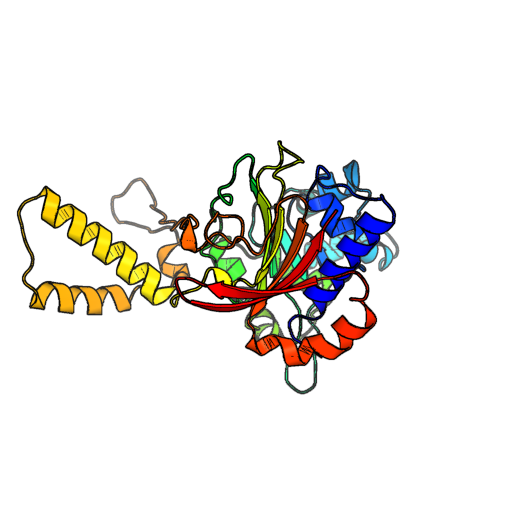0 75.19 241 ASP A C 1
ATOM 1929 O O . ASP A 1 241 ? 3.898 6.914 17.934 1.00 75.19 241 ASP A O 1
ATOM 1933 N N . ASN A 1 242 ? 5.040 6.232 19.734 1.00 75.88 242 ASN A N 1
ATOM 1934 C CA . ASN A 1 242 ? 6.115 5.624 18.985 1.00 75.88 242 ASN A CA 1
ATOM 1935 C C . ASN A 1 242 ? 5.805 4.155 18.677 1.00 75.88 242 ASN A C 1
ATOM 1937 O O . ASN A 1 242 ? 6.162 3.247 19.436 1.00 75.88 242 ASN A O 1
ATOM 1941 N N . HIS A 1 243 ? 5.181 3.919 17.518 1.00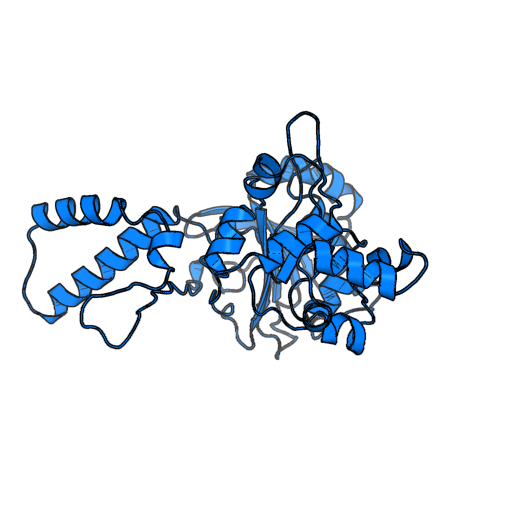 72.00 243 HIS A N 1
ATOM 1942 C CA . HIS A 1 243 ? 4.866 2.573 17.027 1.00 72.00 243 HIS A CA 1
ATOM 1943 C C . HIS A 1 243 ? 6.082 1.635 17.070 1.00 72.00 243 HIS A C 1
ATOM 1945 O O . HIS A 1 243 ? 5.935 0.466 17.404 1.00 72.00 243 HIS A O 1
ATOM 1951 N N . ASN A 1 244 ? 7.288 2.161 16.842 1.00 68.62 244 ASN A N 1
ATOM 1952 C CA . ASN A 1 244 ? 8.540 1.405 16.882 1.00 68.62 244 ASN A CA 1
ATOM 1953 C C . ASN A 1 244 ? 8.838 0.827 18.267 1.00 68.62 244 ASN A C 1
ATOM 1955 O O . ASN A 1 244 ? 9.258 -0.325 18.419 1.00 68.62 244 ASN A O 1
ATOM 1959 N N . LEU A 1 245 ? 8.626 1.641 19.302 1.00 76.00 245 LEU A N 1
ATOM 1960 C CA . LEU A 1 245 ? 8.755 1.177 20.671 1.00 76.00 245 LEU A CA 1
ATOM 1961 C C . LEU A 1 245 ? 7.658 0.160 20.960 1.00 76.00 245 LEU A C 1
ATOM 1963 O O . LEU A 1 245 ? 7.956 -0.864 21.550 1.00 76.00 245 LEU A O 1
ATOM 1967 N N . ILE A 1 246 ? 6.435 0.344 20.487 1.00 79.06 246 ILE A N 1
ATOM 1968 C CA . ILE A 1 246 ? 5.352 -0.615 20.745 1.00 79.06 246 ILE A CA 1
ATOM 1969 C C . ILE A 1 246 ? 5.611 -1.967 20.060 1.00 79.06 246 ILE A C 1
ATOM 1971 O O . ILE A 1 246 ? 5.428 -3.022 20.668 1.00 79.06 246 ILE A O 1
ATOM 1975 N N . SER A 1 247 ? 6.093 -1.947 18.817 1.00 75.19 247 SER A N 1
ATOM 1976 C CA . SER A 1 247 ? 6.249 -3.132 17.975 1.00 75.19 247 SER A CA 1
ATOM 1977 C C . SER A 1 247 ? 7.552 -3.904 18.184 1.00 75.19 247 SER A C 1
ATOM 1979 O O . SER A 1 247 ? 7.745 -4.945 17.549 1.00 75.19 247 SER A O 1
ATOM 1981 N N . SER A 1 248 ? 8.464 -3.409 19.025 1.00 76.38 248 SER A N 1
ATOM 1982 C CA . SER A 1 248 ? 9.740 -4.067 19.338 1.00 76.38 248 SER A CA 1
ATOM 1983 C C . SER A 1 248 ? 9.579 -5.139 20.416 1.00 76.38 248 SER A C 1
ATOM 1985 O O . SER A 1 248 ? 8.757 -5.014 21.324 1.00 76.38 248 SER A O 1
ATOM 1987 N N . SER A 1 249 ? 10.384 -6.202 20.332 1.00 82.62 249 SER A N 1
ATOM 1988 C CA . SER A 1 249 ? 10.426 -7.235 21.371 1.00 82.62 249 SER A CA 1
ATOM 1989 C C . SER A 1 249 ? 10.861 -6.634 22.706 1.00 82.62 249 SER A C 1
ATOM 1991 O O . SER A 1 249 ? 11.852 -5.905 22.773 1.00 82.62 249 SER A O 1
ATOM 1993 N N . LYS A 1 250 ? 10.137 -6.961 23.775 1.00 85.62 250 LYS A N 1
ATOM 1994 C CA . LYS A 1 250 ? 10.406 -6.471 25.126 1.00 85.62 250 LYS A CA 1
ATOM 1995 C C . LYS A 1 250 ? 11.134 -7.522 25.934 1.00 85.62 250 LYS A C 1
ATOM 1997 O O . LYS A 1 250 ? 10.747 -8.688 25.950 1.00 85.62 250 LYS A O 1
ATOM 2002 N N . HIS A 1 251 ? 12.210 -7.106 26.589 1.00 90.06 251 HIS A N 1
ATOM 2003 C CA . HIS A 1 251 ? 12.766 -7.887 27.677 1.00 90.06 251 HIS A CA 1
ATOM 2004 C C . HIS A 1 251 ? 11.975 -7.552 28.934 1.00 90.06 251 HIS A C 1
ATOM 2006 O O . HIS A 1 251 ? 11.819 -6.378 29.258 1.00 90.06 251 HIS A O 1
ATOM 2012 N N . ILE A 1 252 ? 11.447 -8.581 29.583 1.00 92.06 252 ILE A N 1
ATOM 2013 C CA . ILE A 1 252 ? 10.744 -8.464 30.851 1.00 92.06 252 ILE A CA 1
ATOM 2014 C C . ILE A 1 252 ? 11.495 -9.365 31.819 1.00 92.06 252 ILE A C 1
ATOM 2016 O O . ILE A 1 252 ? 11.647 -10.562 31.555 1.00 92.06 252 ILE A O 1
ATOM 2020 N N . ASP A 1 253 ? 11.993 -8.785 32.905 1.00 95.19 253 ASP A N 1
ATOM 2021 C CA . ASP A 1 253 ? 12.765 -9.521 33.898 1.00 95.19 253 ASP A CA 1
ATOM 2022 C C . ASP A 1 253 ? 11.960 -10.720 34.410 1.00 95.19 253 ASP A C 1
ATOM 2024 O O . ASP A 1 253 ? 10.763 -10.620 34.681 1.00 95.19 253 ASP A O 1
ATOM 2028 N N . LYS A 1 254 ? 12.632 -11.870 34.535 1.00 94.81 254 LYS A N 1
ATOM 2029 C CA . LYS A 1 254 ? 12.053 -13.167 34.941 1.00 94.81 254 LYS A CA 1
ATOM 2030 C C . LYS A 1 254 ? 11.055 -13.794 33.954 1.00 94.81 254 LYS A C 1
ATOM 2032 O O . LYS A 1 254 ? 10.611 -14.913 34.205 1.00 94.81 254 LYS A O 1
ATOM 2037 N N . ALA A 1 255 ? 10.734 -13.157 32.826 1.00 93.94 255 ALA A N 1
ATOM 2038 C CA . ALA A 1 255 ? 9.963 -13.807 31.770 1.00 93.94 255 ALA A CA 1
ATOM 2039 C C . ALA A 1 255 ? 10.872 -14.712 30.920 1.00 93.94 255 ALA A C 1
ATOM 2041 O O . ALA A 1 255 ? 11.885 -14.270 30.378 1.00 93.94 255 ALA A O 1
ATOM 2042 N N . SER A 1 256 ? 10.483 -15.976 30.737 1.00 94.19 256 SER A N 1
ATOM 2043 C CA . SER A 1 256 ? 11.140 -16.903 29.797 1.00 94.19 256 SER A CA 1
ATOM 2044 C C . SER A 1 256 ? 10.818 -16.601 28.325 1.00 94.19 256 SER A C 1
ATOM 2046 O O . SER A 1 256 ? 11.337 -17.253 27.421 1.00 94.19 256 SER A O 1
ATOM 2048 N N . VAL A 1 257 ? 9.970 -15.599 28.076 1.00 91.94 257 VAL A N 1
ATOM 2049 C CA . VAL A 1 257 ? 9.516 -15.164 26.754 1.00 91.94 257 VAL A CA 1
ATOM 2050 C C . VAL A 1 257 ? 9.748 -13.665 26.575 1.00 91.94 257 VAL A C 1
ATOM 2052 O O . VAL A 1 257 ? 9.688 -12.894 27.531 1.00 91.94 257 VAL A O 1
ATOM 2055 N N . LYS A 1 258 ? 9.990 -13.237 25.331 1.00 90.12 258 LYS A N 1
ATOM 2056 C CA . LYS A 1 258 ? 10.103 -11.818 24.958 1.00 90.12 258 LYS A CA 1
ATOM 2057 C C . LYS A 1 258 ? 8.845 -11.393 24.200 1.00 90.12 258 LYS A C 1
ATOM 2059 O O . LYS A 1 258 ? 8.769 -11.663 22.998 1.00 90.12 258 LYS A O 1
ATOM 2064 N N . PRO A 1 259 ? 7.845 -10.778 24.857 1.00 86.25 259 PRO A N 1
ATOM 2065 C CA . PRO A 1 259 ? 6.624 -10.384 24.173 1.00 86.25 259 PRO A CA 1
ATOM 2066 C C . PRO A 1 259 ? 6.909 -9.311 23.117 1.00 86.25 259 PRO A C 1
ATOM 2068 O O . PRO A 1 259 ? 7.781 -8.457 23.283 1.00 86.25 259 PRO A O 1
ATOM 2071 N N . ARG A 1 260 ? 6.148 -9.355 22.025 1.00 80.38 260 ARG A N 1
ATOM 2072 C CA . ARG A 1 260 ? 6.135 -8.348 20.962 1.00 80.38 260 ARG A CA 1
ATOM 2073 C C . ARG A 1 260 ? 4.682 -8.017 20.662 1.00 80.38 260 ARG A C 1
ATOM 2075 O O . ARG A 1 260 ? 3.930 -8.917 20.293 1.00 80.38 260 ARG A O 1
ATOM 2082 N N . LEU A 1 261 ? 4.294 -6.752 20.791 1.00 81.06 261 LEU A N 1
ATOM 2083 C CA . LEU A 1 261 ? 2.942 -6.329 20.441 1.00 81.06 261 LEU A CA 1
ATOM 2084 C C . LEU A 1 261 ? 2.872 -5.999 18.947 1.00 81.06 261 LEU A C 1
ATOM 2086 O O . LEU A 1 261 ? 3.746 -5.325 18.408 1.00 81.06 261 LEU A O 1
ATOM 2090 N N . ARG A 1 262 ? 1.837 -6.477 18.259 1.00 76.00 262 ARG A N 1
ATOM 2091 C CA . ARG A 1 262 ? 1.513 -6.063 16.889 1.00 76.00 262 ARG A CA 1
ATOM 2092 C C . ARG A 1 262 ? 0.081 -5.558 16.876 1.00 76.00 262 ARG A C 1
ATOM 2094 O O . ARG A 1 262 ? -0.811 -6.257 17.341 1.00 76.00 262 ARG A O 1
ATOM 2101 N N . LEU A 1 263 ? -0.119 -4.360 16.341 1.00 79.69 263 LEU A N 1
ATOM 2102 C CA . LEU A 1 263 ? -1.448 -3.809 16.107 1.00 79.69 263 LEU A CA 1
ATOM 2103 C C . LEU A 1 263 ? -1.834 -4.126 14.666 1.00 79.69 263 LEU A C 1
ATOM 2105 O O . LEU A 1 263 ? -1.238 -3.595 13.731 1.00 79.69 263 LEU A O 1
ATOM 2109 N N . MET A 1 264 ? -2.784 -5.041 14.506 1.00 84.06 264 MET A N 1
ATOM 2110 C CA . MET A 1 264 ? -3.359 -5.394 13.211 1.00 84.06 264 MET A CA 1
ATOM 2111 C C . MET A 1 264 ? -4.606 -4.543 12.992 1.00 84.06 264 MET A C 1
ATOM 2113 O O . MET A 1 264 ? -5.384 -4.346 13.924 1.00 84.06 264 MET A O 1
ATOM 2117 N N . ALA A 1 265 ? -4.796 -4.045 11.771 1.00 87.50 265 ALA A N 1
ATOM 2118 C CA . ALA A 1 265 ? -5.978 -3.266 11.421 1.00 87.50 265 ALA A CA 1
ATOM 2119 C C . ALA A 1 265 ? -6.831 -3.993 10.383 1.00 87.50 265 ALA A C 1
ATOM 2121 O O . ALA A 1 265 ? -6.338 -4.472 9.357 1.00 87.50 265 ALA A O 1
ATOM 2122 N N . GLU A 1 266 ? -8.133 -4.011 10.640 1.00 91.25 266 GLU A N 1
ATOM 2123 C CA . GLU A 1 266 ? -9.152 -4.403 9.678 1.00 91.25 266 GLU A CA 1
ATOM 2124 C C . GLU A 1 266 ? -9.900 -3.168 9.190 1.00 91.25 266 GLU A C 1
ATOM 2126 O O . GLU A 1 266 ? -10.091 -2.190 9.915 1.00 91.25 266 GLU A O 1
ATOM 2131 N N . VAL A 1 267 ? -10.328 -3.209 7.932 1.00 92.44 267 VAL A N 1
ATOM 2132 C CA . VAL A 1 267 ? -11.071 -2.101 7.342 1.00 92.44 267 VAL A CA 1
ATOM 2133 C C . VAL A 1 267 ? -12.522 -2.181 7.794 1.00 92.44 267 VAL A C 1
ATOM 2135 O O . VAL A 1 267 ? -13.244 -3.108 7.426 1.00 92.44 267 VAL A O 1
ATOM 2138 N N . HIS A 1 268 ? -12.969 -1.171 8.540 1.00 92.88 268 HIS A N 1
ATOM 2139 C CA . HIS A 1 268 ? -14.384 -0.994 8.854 1.00 92.88 268 HIS A CA 1
ATOM 2140 C C . HIS A 1 268 ? -15.214 -0.957 7.553 1.00 92.88 268 HIS A C 1
ATOM 2142 O O . HIS A 1 268 ? -14.752 -0.366 6.576 1.00 92.88 268 HIS A O 1
ATOM 2148 N N . PRO A 1 269 ? -16.446 -1.501 7.492 1.00 92.56 269 PRO A N 1
ATOM 2149 C CA . PRO A 1 269 ? -17.253 -1.484 6.267 1.00 92.56 269 PRO A CA 1
ATOM 2150 C C . PRO A 1 269 ? -17.388 -0.099 5.616 1.00 92.56 269 PRO A C 1
ATOM 2152 O O . PRO A 1 269 ? -17.323 0.018 4.397 1.00 92.56 269 PRO A O 1
ATOM 2155 N N . GLU A 1 270 ? -17.506 0.954 6.425 1.00 94.56 270 GLU A N 1
ATOM 2156 C CA . GLU A 1 270 ? -17.549 2.351 5.963 1.00 94.56 270 GLU A CA 1
ATOM 2157 C C . GLU A 1 270 ? -16.199 2.896 5.477 1.00 94.56 270 GLU A C 1
ATOM 2159 O O . GLU A 1 270 ? -16.179 3.890 4.768 1.00 94.56 270 GLU A O 1
ATOM 2164 N N . GLY A 1 271 ? -15.080 2.275 5.846 1.00 94.19 271 GLY A N 1
ATOM 2165 C CA . GLY A 1 271 ? -13.741 2.579 5.331 1.00 94.19 271 GLY A CA 1
ATOM 2166 C C . GLY A 1 271 ? -13.337 1.702 4.143 1.00 94.19 271 GLY A C 1
ATOM 2167 O O . GLY A 1 271 ? -12.196 1.754 3.698 1.00 94.19 271 GLY A O 1
ATOM 2168 N N . ASN A 1 272 ? -14.240 0.852 3.639 1.00 96.31 272 ASN A N 1
ATOM 2169 C CA . ASN A 1 272 ? -13.989 -0.011 2.488 1.00 96.31 272 ASN A CA 1
ATOM 2170 C C . ASN A 1 272 ? -14.613 0.614 1.226 1.00 96.31 272 ASN A C 1
ATOM 2172 O O . ASN A 1 272 ? -15.844 0.582 1.113 1.00 96.31 272 ASN A O 1
ATOM 2176 N N . PRO A 1 273 ? -13.819 1.099 0.246 1.00 96.94 273 PRO A N 1
ATOM 2177 C CA . PRO A 1 273 ? -14.352 1.724 -0.967 1.00 96.94 273 PRO A CA 1
ATOM 2178 C C . PRO A 1 273 ? -15.112 0.741 -1.864 1.00 96.94 273 PRO A C 1
ATOM 2180 O O . PRO A 1 273 ? -15.893 1.142 -2.715 1.00 96.94 273 PRO A O 1
ATOM 2183 N N . HIS A 1 274 ? -14.929 -0.569 -1.685 1.00 97.50 274 HIS A N 1
ATOM 2184 C CA . HIS A 1 274 ? -15.652 -1.585 -2.451 1.00 97.50 274 HIS A CA 1
ATOM 2185 C C . HIS A 1 274 ? -16.993 -1.979 -1.817 1.00 97.50 274 HIS A C 1
ATOM 2187 O O . HIS A 1 274 ? -17.729 -2.782 -2.404 1.00 97.50 274 HIS A O 1
ATOM 2193 N N . SER A 1 275 ? -17.313 -1.440 -0.637 1.00 95.88 275 SER A N 1
ATOM 2194 C CA . SER A 1 275 ? -18.546 -1.727 0.093 1.00 95.88 275 SER A CA 1
ATOM 2195 C C . SER A 1 275 ? -19.776 -1.054 -0.527 1.00 95.88 275 SER A C 1
ATOM 2197 O O . SER A 1 275 ? -19.692 -0.253 -1.455 1.00 95.88 275 SER A O 1
ATOM 2199 N N . ARG A 1 276 ? -20.950 -1.360 0.034 1.00 95.50 276 ARG A N 1
ATOM 2200 C CA . ARG A 1 276 ? -22.222 -0.719 -0.331 1.00 95.50 276 ARG A CA 1
ATOM 2201 C C . ARG A 1 276 ? -22.300 0.772 0.021 1.00 95.50 276 ARG A C 1
ATOM 2203 O O . ARG A 1 276 ? -23.229 1.428 -0.425 1.00 95.50 276 ARG A O 1
ATOM 2210 N N . PHE A 1 277 ? -21.379 1.290 0.839 1.00 96.25 277 PHE A N 1
ATOM 2211 C CA . PHE A 1 277 ? -21.376 2.700 1.239 1.00 96.25 277 PHE A CA 1
ATOM 2212 C C . PHE A 1 277 ? -20.858 3.638 0.141 1.00 96.25 277 PHE A C 1
ATOM 2214 O O . PHE A 1 277 ? -21.059 4.843 0.263 1.00 96.25 277 PHE A O 1
ATOM 2221 N N . TYR A 1 278 ? -20.243 3.080 -0.907 1.00 96.75 278 TYR 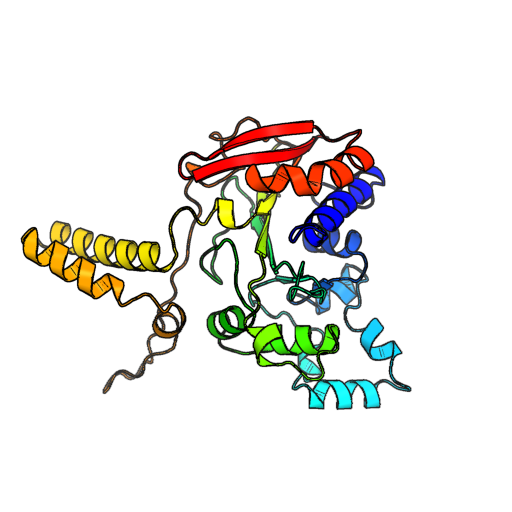A N 1
ATOM 2222 C CA . TYR A 1 278 ? -19.687 3.799 -2.056 1.00 96.75 278 TYR A CA 1
ATOM 2223 C C . TYR A 1 278 ? -20.228 3.198 -3.368 1.00 96.75 278 TYR A C 1
ATOM 2225 O O . TYR A 1 278 ? -19.499 2.508 -4.092 1.00 96.75 278 TYR A O 1
ATOM 2233 N N . PRO A 1 279 ? -21.536 3.354 -3.654 1.00 96.19 279 PRO A N 1
ATOM 2234 C CA . PRO A 1 279 ? -22.170 2.788 -4.849 1.00 96.19 279 PRO A CA 1
ATOM 2235 C C . PRO A 1 279 ? -21.595 3.325 -6.170 1.00 96.19 279 PRO A C 1
ATOM 2237 O O . PRO A 1 279 ? -21.751 2.683 -7.207 1.00 96.19 279 PRO A O 1
ATOM 2240 N N . GLU A 1 280 ? -20.895 4.458 -6.136 1.00 96.94 280 GLU A N 1
ATOM 2241 C CA . GLU A 1 280 ? -20.217 5.086 -7.272 1.00 96.94 280 GLU A CA 1
ATOM 2242 C C . GLU A 1 280 ? -19.051 4.241 -7.813 1.00 96.94 280 GLU A C 1
ATOM 2244 O O . GLU A 1 280 ? -18.566 4.485 -8.919 1.00 96.94 280 GLU A O 1
ATOM 2249 N N . ILE A 1 281 ? -18.601 3.238 -7.051 1.00 97.31 281 ILE A N 1
ATOM 2250 C CA . ILE A 1 281 ? -17.610 2.248 -7.476 1.00 97.31 281 ILE A CA 1
ATOM 2251 C C . ILE A 1 281 ? -18.360 0.957 -7.850 1.00 97.31 281 ILE A C 1
ATOM 2253 O O . ILE A 1 281 ? -18.630 0.120 -6.973 1.00 97.31 281 ILE A O 1
ATOM 2257 N N . PRO A 1 282 ? -18.724 0.759 -9.135 1.00 96.81 282 PRO A N 1
ATOM 2258 C CA . PRO A 1 282 ? -19.497 -0.385 -9.581 1.00 96.81 282 PRO A CA 1
ATOM 2259 C C . PRO A 1 282 ? -18.625 -1.641 -9.616 1.00 96.81 282 PRO A C 1
ATOM 2261 O O . PRO A 1 282 ? -17.396 -1.589 -9.547 1.00 96.81 282 PRO A O 1
ATOM 2264 N N . ALA A 1 283 ? -19.266 -2.802 -9.723 1.00 97.75 283 ALA A N 1
ATOM 2265 C CA . ALA A 1 283 ? -18.554 -4.035 -10.035 1.00 97.75 283 ALA A CA 1
ATOM 2266 C C . ALA A 1 283 ? -17.929 -3.972 -11.438 1.00 97.75 283 ALA A C 1
ATOM 2268 O O . ALA A 1 283 ? -18.330 -3.148 -12.255 1.00 97.75 283 ALA A O 1
ATOM 2269 N N . ARG A 1 284 ? -16.967 -4.862 -11.708 1.00 97.50 284 ARG A N 1
ATOM 2270 C CA . ARG A 1 284 ? -16.206 -4.908 -12.963 1.00 97.50 284 ARG A CA 1
ATOM 2271 C C . ARG A 1 284 ? -15.596 -3.546 -13.282 1.00 97.50 284 ARG A C 1
ATOM 2273 O O . ARG A 1 284 ? -15.852 -2.958 -14.329 1.00 97.50 284 ARG A O 1
ATOM 2280 N N . SER A 1 285 ? -14.803 -3.036 -12.346 1.00 97.25 285 SER A N 1
ATOM 2281 C CA . SER A 1 285 ? -14.117 -1.759 -12.513 1.00 97.25 285 SER A CA 1
ATOM 2282 C C . SER A 1 285 ? -12.689 -1.791 -11.979 1.00 97.25 285 SER A C 1
ATOM 2284 O O . SER A 1 285 ? -12.367 -2.559 -11.063 1.00 97.25 285 SER A O 1
ATOM 2286 N N . VAL A 1 286 ? -11.848 -0.941 -12.570 1.00 97.81 286 VAL A N 1
ATOM 2287 C CA . VAL A 1 286 ? -10.527 -0.572 -12.055 1.00 97.81 286 VAL A CA 1
ATOM 2288 C C . VAL A 1 286 ? -10.559 0.911 -11.728 1.00 97.81 286 VAL A C 1
ATOM 2290 O O . VAL A 1 286 ? -10.962 1.721 -12.563 1.00 97.81 286 VAL A O 1
ATOM 2293 N N . ASN A 1 287 ? -10.157 1.268 -10.515 1.00 98.12 287 ASN A N 1
ATOM 2294 C CA . ASN A 1 287 ? -10.332 2.614 -9.991 1.00 98.12 287 ASN A CA 1
ATOM 2295 C C . ASN A 1 287 ? -9.014 3.165 -9.452 1.00 98.12 287 ASN A C 1
ATOM 2297 O O . ASN A 1 287 ? -8.202 2.420 -8.906 1.00 98.12 287 ASN A O 1
ATOM 2301 N N . PHE A 1 288 ? -8.838 4.475 -9.544 1.00 97.62 288 PHE A N 1
ATOM 2302 C CA . PHE A 1 288 ? -7.820 5.211 -8.812 1.00 97.62 288 PHE A CA 1
ATOM 2303 C C . PHE A 1 288 ? -8.506 6.215 -7.890 1.00 97.62 288 PHE A C 1
ATOM 2305 O O . PHE A 1 288 ? -9.260 7.067 -8.359 1.00 97.62 288 PHE A O 1
ATOM 2312 N N . ILE A 1 289 ? -8.282 6.062 -6.585 1.00 97.81 289 ILE A N 1
ATOM 2313 C CA . ILE A 1 289 ? -8.955 6.808 -5.521 1.00 97.81 289 ILE A CA 1
ATOM 2314 C C . ILE A 1 289 ? -7.921 7.652 -4.783 1.00 97.81 289 ILE A C 1
ATOM 2316 O O . ILE A 1 289 ? -6.999 7.108 -4.172 1.00 97.81 289 ILE A O 1
ATOM 2320 N N . PHE A 1 290 ? -8.088 8.972 -4.810 1.00 96.38 290 PHE A N 1
ATOM 2321 C CA . PHE A 1 290 ? -7.163 9.918 -4.182 1.00 96.38 290 PHE A CA 1
ATOM 2322 C C . PHE A 1 290 ? -7.896 11.171 -3.667 1.00 96.38 290 PHE A C 1
ATOM 2324 O O . PHE A 1 290 ? -9.014 11.446 -4.110 1.00 96.38 290 PHE A O 1
ATOM 2331 N N . PRO A 1 291 ? -7.320 11.916 -2.705 1.00 95.56 291 PRO A N 1
ATOM 2332 C CA . PRO A 1 291 ? -7.957 13.101 -2.129 1.00 95.56 291 PRO A CA 1
ATOM 2333 C C . PRO A 1 291 ? -8.324 14.163 -3.169 1.00 95.56 291 PRO A C 1
ATOM 2335 O O . PRO A 1 291 ? -7.552 14.441 -4.084 1.00 95.56 291 PRO A O 1
ATOM 2338 N N . GLU A 1 292 ? -9.468 14.830 -2.989 1.00 94.19 292 GLU A N 1
ATOM 2339 C CA . GLU A 1 292 ? -9.912 15.922 -3.874 1.00 94.19 292 GLU A CA 1
ATOM 2340 C C . GLU A 1 292 ? -8.883 17.056 -3.997 1.00 94.19 292 GLU A C 1
ATOM 2342 O O . GLU A 1 292 ? -8.698 17.610 -5.081 1.00 94.19 292 GLU A O 1
ATOM 2347 N N . SER A 1 293 ? -8.138 17.332 -2.922 1.00 91.81 293 SER A N 1
ATOM 2348 C CA . SER A 1 293 ? -7.068 18.336 -2.899 1.00 91.81 293 SER A CA 1
ATOM 2349 C C . SER A 1 293 ? -5.960 18.086 -3.923 1.00 91.81 293 SER A C 1
ATOM 2351 O O . SER A 1 293 ? -5.287 19.030 -4.329 1.00 91.81 293 SER A O 1
ATOM 2353 N N . ASP A 1 294 ? -5.770 16.836 -4.351 1.00 89.62 294 ASP A N 1
ATOM 2354 C CA . ASP A 1 294 ? -4.685 16.458 -5.256 1.00 89.62 294 ASP A CA 1
ATOM 2355 C C . ASP A 1 294 ? -5.097 16.520 -6.738 1.00 89.62 294 ASP A C 1
ATOM 2357 O O . ASP A 1 294 ? -4.266 16.346 -7.634 1.00 89.62 294 ASP A O 1
ATOM 2361 N N . PHE A 1 295 ? -6.376 16.789 -7.027 1.00 86.19 295 PHE A N 1
ATOM 2362 C CA . PHE A 1 295 ? -6.913 16.733 -8.386 1.00 86.19 295 PHE A CA 1
ATOM 2363 C C . PHE A 1 295 ? -6.314 17.782 -9.324 1.00 86.19 295 PHE A C 1
ATOM 2365 O O . PHE A 1 295 ? -6.047 17.484 -10.488 1.00 86.19 295 PHE A O 1
ATOM 2372 N N . SER A 1 296 ? -6.048 18.989 -8.823 1.00 82.81 296 SER A N 1
ATOM 2373 C CA . SER A 1 296 ? -5.460 20.081 -9.611 1.00 82.81 296 SER A CA 1
ATOM 2374 C C . SER A 1 296 ? -4.116 19.691 -10.239 1.00 82.81 296 SER A C 1
ATOM 2376 O O . SER A 1 296 ? -3.816 20.094 -11.363 1.00 82.81 296 SER A O 1
ATOM 2378 N N . PHE A 1 297 ? -3.333 18.855 -9.552 1.00 77.50 297 PHE A N 1
ATOM 2379 C CA . PHE A 1 297 ? -2.040 18.382 -10.036 1.00 77.50 297 PHE A CA 1
ATOM 2380 C C . PHE A 1 297 ? -2.165 17.330 -11.134 1.00 77.50 297 PHE A C 1
ATOM 2382 O O . PHE A 1 297 ? -1.344 17.304 -12.049 1.00 77.50 297 PHE A O 1
ATOM 2389 N N . LEU A 1 298 ? -3.190 16.481 -11.054 1.00 79.06 298 LEU A N 1
ATOM 2390 C CA . LEU A 1 298 ? -3.420 15.422 -12.030 1.00 79.06 298 LEU A CA 1
ATOM 2391 C C . LEU A 1 298 ? -4.226 15.892 -13.232 1.00 79.06 298 LEU A C 1
ATOM 2393 O O . LEU A 1 298 ? -4.119 15.279 -14.283 1.00 79.06 298 LEU A O 1
ATOM 2397 N N . GLN A 1 299 ? -4.995 16.977 -13.131 1.00 75.19 299 GLN A N 1
ATOM 2398 C CA . GLN A 1 299 ? -5.965 17.373 -14.154 1.00 75.19 299 GLN A CA 1
ATOM 2399 C C . GLN A 1 299 ? -5.384 17.409 -15.577 1.00 75.19 299 GLN A C 1
ATOM 2401 O O . GLN A 1 299 ? -6.026 16.923 -16.506 1.00 75.19 299 GLN A O 1
ATOM 2406 N N . LYS A 1 300 ? -4.160 17.924 -15.754 1.00 71.69 300 LYS A N 1
ATOM 2407 C CA . LYS A 1 300 ? -3.491 17.978 -17.067 1.00 71.69 300 LYS A CA 1
ATOM 2408 C C . LYS A 1 300 ? -3.070 16.597 -17.575 1.00 71.69 300 LYS A C 1
ATOM 2410 O O . LYS A 1 300 ? -3.366 16.253 -18.715 1.00 71.69 300 LYS A O 1
ATOM 2415 N N . GLU A 1 301 ? -2.396 15.806 -16.739 1.00 72.19 301 GLU A N 1
ATOM 2416 C CA . GLU A 1 301 ? -1.969 14.438 -17.084 1.00 72.19 301 GLU A CA 1
ATOM 2417 C C . GLU A 1 301 ? -3.176 13.541 -17.351 1.00 72.19 301 GLU A C 1
ATOM 2419 O O . GLU A 1 301 ? -3.171 12.700 -18.251 1.00 72.19 301 GLU A O 1
ATOM 2424 N N . ALA A 1 302 ? -4.238 13.769 -16.594 1.00 69.44 302 ALA A N 1
ATOM 2425 C CA . ALA A 1 302 ? -5.462 13.036 -16.707 1.00 69.44 302 ALA A CA 1
ATOM 2426 C C . ALA A 1 302 ? -6.185 13.422 -18.013 1.00 69.44 302 ALA A C 1
ATOM 2428 O O . ALA A 1 302 ? -6.428 12.556 -18.841 1.00 69.44 302 ALA A O 1
ATOM 2429 N N . GLN A 1 303 ? -6.411 14.699 -18.324 1.00 68.06 303 GLN A N 1
ATOM 2430 C CA . GLN A 1 303 ? -7.048 15.097 -19.595 1.00 68.06 303 GLN A CA 1
ATOM 2431 C C . GLN A 1 303 ? -6.404 14.483 -20.855 1.00 68.06 303 GLN A C 1
ATOM 2433 O O . GLN A 1 303 ? -7.113 14.171 -21.811 1.00 68.06 303 GLN A O 1
ATOM 2438 N N . ILE A 1 304 ? -5.087 14.261 -20.843 1.00 66.25 304 ILE A N 1
ATOM 2439 C CA . ILE A 1 304 ? -4.356 13.623 -21.947 1.00 66.25 304 ILE A CA 1
ATOM 2440 C C . ILE A 1 304 ? -4.648 12.114 -22.033 1.00 66.25 304 ILE A C 1
ATOM 2442 O O . ILE A 1 304 ? -4.820 11.583 -23.128 1.00 66.25 304 ILE A O 1
ATOM 2446 N N . ASN A 1 305 ? -4.740 11.427 -20.891 1.00 67.81 305 ASN A N 1
ATOM 2447 C CA . ASN A 1 305 ? -4.844 9.965 -20.808 1.00 67.81 305 ASN A CA 1
ATOM 2448 C C . ASN A 1 305 ? -6.276 9.438 -20.538 1.00 67.81 305 ASN A C 1
ATOM 2450 O O . ASN A 1 305 ? -6.507 8.234 -20.600 1.00 67.81 305 ASN A O 1
ATOM 2454 N N . LEU A 1 306 ? -7.250 10.312 -20.242 1.00 63.53 306 LEU A N 1
ATOM 2455 C CA . LEU A 1 306 ? -8.557 9.966 -19.651 1.00 63.53 306 LEU A CA 1
ATOM 2456 C C . LEU A 1 306 ? -9.744 9.841 -20.624 1.00 63.53 306 LEU A C 1
ATOM 2458 O O . LEU A 1 306 ? -10.872 9.746 -20.147 1.00 63.53 306 LEU A O 1
ATOM 2462 N N . LYS A 1 307 ? -9.586 9.826 -21.957 1.00 70.44 307 LYS A N 1
ATOM 2463 C CA . LYS A 1 307 ? -10.770 9.827 -22.860 1.00 70.44 307 LYS A CA 1
ATOM 2464 C C . LYS A 1 307 ? -11.798 8.713 -22.570 1.00 70.44 307 LYS A C 1
ATOM 2466 O O . LYS A 1 307 ? -12.975 8.904 -22.853 1.00 70.44 307 LYS A O 1
ATOM 2471 N N . ASN A 1 308 ? -11.368 7.604 -21.961 1.00 76.50 308 ASN A N 1
ATOM 2472 C CA . ASN A 1 308 ? -12.214 6.456 -21.617 1.00 76.50 308 ASN A CA 1
ATOM 2473 C C . ASN A 1 308 ? -12.484 6.291 -20.110 1.00 76.50 308 ASN A C 1
ATOM 2475 O O . ASN A 1 308 ? -13.073 5.288 -19.708 1.00 76.50 308 ASN A O 1
ATOM 2479 N N . LEU A 1 309 ? -12.036 7.223 -19.265 1.00 88.06 309 LEU A N 1
ATOM 2480 C CA . LEU A 1 309 ? -12.184 7.116 -17.816 1.00 88.06 309 LEU A CA 1
ATOM 2481 C C . LEU A 1 309 ? -13.312 8.013 -17.316 1.00 88.06 309 LEU A C 1
ATOM 2483 O O . LEU A 1 309 ? -13.378 9.203 -17.617 1.00 88.06 309 LEU A O 1
ATOM 2487 N N . LYS A 1 310 ? -14.203 7.428 -16.516 1.00 91.69 310 LYS A N 1
ATOM 2488 C CA . LYS A 1 310 ? -15.234 8.171 -15.797 1.00 91.69 310 LYS A CA 1
ATOM 2489 C C . LYS A 1 310 ? -14.613 8.794 -14.558 1.00 91.69 310 LYS A C 1
ATOM 2491 O O . LYS A 1 310 ? -13.878 8.132 -13.830 1.00 91.69 310 LYS A O 1
ATOM 2496 N N . GLN A 1 311 ? -14.936 10.054 -14.308 1.00 92.81 311 GLN A N 1
ATOM 2497 C CA . GLN A 1 311 ? -14.596 10.730 -13.066 1.00 92.81 311 GLN A CA 1
ATOM 2498 C C . GLN A 1 311 ? -15.845 10.831 -12.194 1.00 92.81 311 GLN A C 1
ATOM 2500 O O . GLN A 1 311 ? -16.906 11.232 -12.668 1.00 92.81 311 GLN A O 1
ATOM 2505 N N . THR A 1 312 ? -15.706 10.505 -10.915 1.00 94.50 312 THR A N 1
ATOM 2506 C CA . THR A 1 312 ? -16.731 10.756 -9.898 1.00 94.50 312 THR A CA 1
ATOM 2507 C C . THR A 1 312 ? -16.081 11.205 -8.591 1.00 94.50 312 THR A C 1
ATOM 2509 O O . THR A 1 312 ? -14.860 11.137 -8.438 1.00 94.50 312 THR A O 1
ATOM 2512 N N . ILE A 1 313 ? -16.890 11.705 -7.664 1.00 96.12 313 ILE A N 1
ATOM 2513 C CA . ILE A 1 313 ? -16.465 12.137 -6.332 1.00 96.12 313 ILE A CA 1
ATOM 2514 C C . ILE A 1 313 ? -17.207 11.284 -5.314 1.00 96.12 313 ILE A C 1
ATOM 2516 O O . ILE A 1 313 ? -18.422 11.131 -5.409 1.00 96.12 313 ILE A O 1
ATOM 2520 N N . ILE A 1 314 ? -16.484 10.764 -4.326 1.00 97.19 314 ILE A N 1
ATOM 2521 C CA . ILE A 1 314 ? -17.070 10.087 -3.169 1.00 97.19 314 ILE A CA 1
ATOM 2522 C C . ILE A 1 314 ? -16.768 10.879 -1.897 1.00 97.19 314 ILE A C 1
ATOM 2524 O O . ILE A 1 314 ? -15.672 11.415 -1.719 1.00 97.19 314 ILE A O 1
ATOM 2528 N N . THR A 1 315 ? -17.742 10.938 -0.992 1.00 97.12 315 THR A N 1
ATOM 2529 C CA . THR A 1 315 ? -17.566 11.533 0.340 1.00 97.12 315 THR A CA 1
ATOM 2530 C C . THR A 1 315 ? -17.329 10.411 1.340 1.00 97.12 315 THR A C 1
ATOM 2532 O O . THR A 1 315 ? -18.233 9.614 1.603 1.00 97.12 315 THR A O 1
ATOM 2535 N N . HIS A 1 316 ? -16.114 10.326 1.886 1.00 95.88 316 HIS A N 1
ATOM 2536 C CA . HIS A 1 316 ? -15.766 9.288 2.850 1.00 95.88 316 HIS A CA 1
ATOM 2537 C C . HIS A 1 316 ? -16.583 9.455 4.136 1.00 95.88 316 HIS A C 1
ATOM 2539 O O . HIS A 1 316 ? -16.706 10.554 4.668 1.00 95.88 316 HIS A O 1
ATOM 2545 N N . LYS A 1 317 ? -17.128 8.366 4.689 1.00 92.81 317 LYS A N 1
ATOM 2546 C CA . LYS A 1 317 ? -18.009 8.442 5.876 1.00 92.81 317 LYS A CA 1
ATOM 2547 C C . LYS A 1 317 ? -17.324 8.966 7.138 1.00 92.81 317 LYS A C 1
ATOM 2549 O O . LYS A 1 317 ? -17.995 9.391 8.070 1.00 92.81 317 LYS A O 1
ATOM 2554 N N . ARG A 1 318 ? -15.996 8.891 7.175 1.00 88.31 318 ARG A N 1
ATOM 2555 C CA . ARG A 1 318 ? -15.161 9.238 8.334 1.00 88.31 318 ARG A CA 1
ATOM 2556 C C . ARG A 1 318 ? -14.011 10.183 7.977 1.00 88.31 318 ARG A C 1
ATOM 2558 O O . ARG A 1 318 ? -13.089 10.329 8.763 1.00 88.31 318 ARG A O 1
ATOM 2565 N N . ASN A 1 319 ? -14.000 10.722 6.756 1.00 89.44 319 ASN A N 1
ATOM 2566 C CA . ASN A 1 319 ? -12.907 11.548 6.238 1.00 89.44 319 ASN A CA 1
ATOM 2567 C C . ASN A 1 319 ? -13.447 12.548 5.195 1.00 89.44 319 ASN A C 1
ATOM 2569 O O . ASN A 1 319 ? -14.657 12.709 5.062 1.00 89.44 319 ASN A O 1
ATOM 2573 N N . GLY A 1 320 ? -12.562 13.226 4.468 1.00 93.31 320 GLY A N 1
ATOM 2574 C CA . GLY A 1 320 ? -12.912 14.185 3.425 1.00 93.31 320 GLY A CA 1
ATOM 2575 C C . GLY A 1 320 ? -13.428 13.572 2.116 1.00 93.31 320 GLY A C 1
ATOM 2576 O O . GLY A 1 320 ? -13.867 12.420 2.036 1.00 93.31 320 GLY A O 1
ATOM 2577 N N . LYS A 1 321 ? -13.379 14.389 1.063 1.00 97.12 321 LYS A N 1
ATOM 2578 C CA . LYS A 1 321 ? -13.780 14.018 -0.297 1.00 97.12 321 LYS A CA 1
ATOM 2579 C C . LYS A 1 321 ? -12.622 13.405 -1.076 1.00 97.12 321 LYS A C 1
ATOM 2581 O O . LYS A 1 321 ? -11.476 13.846 -0.964 1.00 97.12 321 LYS A O 1
ATOM 2586 N N . TYR A 1 322 ? -12.954 12.432 -1.913 1.00 97.56 322 TYR A N 1
ATOM 2587 C CA . TYR A 1 322 ? -12.017 11.731 -2.781 1.00 97.56 322 TYR A CA 1
ATOM 2588 C C . TYR A 1 322 ? -12.518 11.749 -4.219 1.00 97.56 322 TYR A C 1
ATOM 2590 O O . TYR A 1 322 ? -13.711 11.569 -4.471 1.00 97.56 322 TYR A O 1
ATOM 2598 N N . ILE A 1 323 ? -11.596 11.926 -5.161 1.00 95.94 323 ILE A N 1
ATOM 2599 C CA . ILE A 1 323 ? -11.848 11.697 -6.580 1.00 95.94 323 ILE A CA 1
ATOM 2600 C C . ILE A 1 323 ? -11.651 10.218 -6.873 1.00 95.94 323 ILE A C 1
ATOM 2602 O O . ILE A 1 323 ? -10.725 9.585 -6.366 1.00 95.94 323 ILE A O 1
ATOM 2606 N N . VAL A 1 324 ? -12.512 9.690 -7.735 1.00 96.94 324 VAL A N 1
ATOM 2607 C CA . VAL A 1 324 ? -12.390 8.357 -8.309 1.00 96.94 324 VAL A CA 1
ATOM 2608 C C . VAL A 1 324 ? -12.280 8.498 -9.822 1.00 96.94 324 VAL A C 1
ATOM 2610 O O . VAL A 1 324 ? -13.213 8.966 -10.477 1.00 96.94 324 VAL A O 1
ATOM 2613 N N . LEU A 1 325 ? -11.142 8.081 -10.373 1.00 95.44 325 LEU A N 1
ATOM 2614 C CA . LEU A 1 325 ? -10.973 7.865 -11.810 1.00 95.44 325 LEU A CA 1
ATOM 2615 C C . LEU A 1 325 ? -11.226 6.391 -12.101 1.00 95.44 325 LEU A C 1
ATOM 2617 O O . LEU A 1 325 ? -10.615 5.526 -11.478 1.00 95.44 325 LEU A O 1
ATOM 2621 N N . GLN A 1 326 ? -12.141 6.101 -13.017 1.00 95.19 326 GLN A N 1
ATOM 2622 C CA . GLN A 1 326 ? -12.744 4.783 -13.137 1.00 95.19 326 GLN A CA 1
ATOM 2623 C C . GLN A 1 326 ? -12.748 4.277 -14.575 1.00 95.19 326 GLN A C 1
ATOM 2625 O O . GLN A 1 326 ? -13.247 4.937 -15.486 1.00 95.19 326 GLN A O 1
ATOM 2630 N N . TYR A 1 327 ? -12.262 3.051 -14.741 1.00 94.88 327 TYR A N 1
ATOM 2631 C CA . TYR A 1 327 ? -12.427 2.237 -15.935 1.00 94.88 327 TYR A CA 1
ATOM 2632 C C . TYR A 1 327 ? -13.471 1.150 -15.666 1.00 94.88 327 TYR A C 1
ATOM 2634 O O . TYR A 1 327 ? -13.358 0.428 -14.673 1.00 94.88 327 TYR A O 1
ATOM 2642 N N . VAL A 1 328 ? -14.482 1.032 -16.529 1.00 93.50 328 VAL A N 1
ATOM 2643 C CA . VAL A 1 328 ? -15.570 0.043 -16.407 1.00 93.50 328 VAL A CA 1
ATOM 2644 C C . VAL A 1 328 ? -15.577 -0.843 -17.650 1.00 93.50 328 VAL A C 1
ATOM 2646 O O . VAL A 1 328 ? -15.472 -0.314 -18.756 1.00 93.50 328 VAL A O 1
ATOM 2649 N N . PHE A 1 329 ? -15.691 -2.160 -17.451 1.00 91.12 329 PHE A N 1
ATOM 2650 C CA . PHE A 1 329 ? -15.691 -3.174 -18.518 1.00 91.12 329 PHE A CA 1
ATOM 2651 C C . PHE A 1 329 ? -17.072 -3.457 -19.093 1.00 91.12 329 PHE A C 1
ATOM 2653 O O . PHE A 1 329 ? -18.043 -3.464 -18.300 1.00 91.12 329 PHE A O 1
#

Secondary structure (DSSP, 8-state):
--TTHHHHHHHHHHHHHHHTTS--TTS-HHHHHHHH--S-EEE-SBHHHHHHHS---TTHHHHTTSSSHHHHHHHHHHTT--HHHHT-B---S-SEEEPEEEETTEEEE--EEEEEE-SSSSPPPB-SS---SEE-HHHHHHHHTSSHHHHHHHHHTT--S-HHHHHH--EEEEEEEEE-TT-TTT-EEEEEEGGGT-SS-HHHHHHHHHHHHHHHHHHHHT-PPPHHHHHHHHHHHTTTT-HHHHHSPPP-TT-SS-------B---GGG-TTSTT-TTS-SSEEEEEEEGGGHHHHHHHHHHH-TTPEEEEEE-TTS-EEEEEEEE-

Sequence (329 aa):
MSDISDIFELFVGIINNFHRAEISLDSPLEKMILGASTGKIVYLDNRRDAKGKYEFDFWRDIFKKFANYSEALDWLKSKGISEKMLYSKSDQFPDIVFKAKRTNGGFTCGSLLEMKDAKGSAIASFNSTLPTKSKSLKEVDIINGGNLVSRITAAFEEVITDFSEFYSYQRRCFYFVRTNKANLSKTKISLIDGSFFETIPTKELIAKTFLSIIQAHQEAKSEKLSDDELKHLESILAFLDNHNLISSSKHIDKASVKPRLRLMAEVHPEGNPHSRFYPEIPARSVNFIFPESDFSFLQKEAQINLKNLKQTIITHKRNGKYIVLQYVF